Protein AF-F1LDK5-F1 (afdb_monomer)

pLDDT: mean 70.98, std 17.43, range [33.88, 92.94]

Mean predicted aligned error: 17.79 Å

Nearest PDB structures (foldseek):
  4b5p-assembly1_A  TM=6.549E-01  e=1.057E-08  Homo sapiens
  3vwe-assembly1_A  TM=6.474E-01  e=1.360E-08  Homo sapiens
  4yrh-assembly1_A  TM=6.234E-01  e=6.172E-08  Danio rerio
  4hkf-assembly1_A  TM=6.395E-01  e=1.401E-07  Danio rerio
  4yrh-assembly2_B  TM=6.078E-01  e=1.315E-07  Danio rerio

Foldseek 3Di:
DKFQADCCVLAPFQKHKDALVSLVVSPDPRVQVVQLVLQVVVCVVVVHPHGPDHSVNRNVARKIKIWGWDQDPVRNIIGTPHMDIGDWDFDWDQDPVRDTDTDGVQRVCCVPVVQPDFDQDLDPDTDGPVLVVQCPPPPNDDDPPPDGDDDDDDDDDDDDDDPPCPPPDDPPDPPPPPPPDPPVQPPDPVSVVVVSVVVSVVVVCVVVVPDPDD

Sequence (214 aa):
MEVAGDLTPLLGPSLVRLDAMAVKQLQDARLYSAIDELALLSAKAMQLRQPLTTCEKLVSADNVLYLLWEKDEQTSMSRLLGMLKVGRKQLFLYDRQMKTYEVTLLAFMAKHYGLTDAVWQNTNFVVFPQLFDTITTDDGSAPEGWRRSSTPRHIGRGATDTRWLEHAITGHAAKGNSTGSPVECDSSAEGTLANRANQARLRKAHILSSKPLW

Organism: Ascaris suum (NCBI:txid6253)

Structure (mmCIF, N/CA/C/O backbone):
data_AF-F1LDK5-F1
#
_entry.id   AF-F1LDK5-F1
#
loop_
_atom_site.group_PDB
_atom_site.id
_atom_site.type_symbol
_atom_site.label_atom_id
_atom_site.label_alt_id
_atom_site.label_comp_id
_atom_site.label_asym_id
_atom_site.label_entity_id
_atom_site.label_seq_id
_atom_site.pdbx_PDB_ins_code
_atom_site.Cartn_x
_atom_site.Cartn_y
_atom_site.Cartn_z
_atom_site.occupancy
_atom_site.B_iso_or_equiv
_atom_site.auth_seq_id
_atom_site.auth_comp_id
_atom_site.auth_asym_id
_atom_site.auth_atom_id
_atom_site.pdbx_PDB_model_num
ATOM 1 N N . MET A 1 1 ? -0.825 -5.438 16.140 1.00 78.69 1 MET A N 1
ATOM 2 C CA . MET A 1 1 ? -0.813 -4.198 16.944 1.00 78.69 1 MET A CA 1
ATOM 3 C C . MET A 1 1 ? -2.243 -3.839 17.279 1.00 78.69 1 MET A C 1
ATOM 5 O O . MET A 1 1 ? -3.083 -3.969 16.403 1.00 78.69 1 MET A O 1
ATOM 9 N N . GLU A 1 2 ? -2.531 -3.451 18.513 1.00 82.62 2 GLU A N 1
ATOM 10 C CA . GLU A 1 2 ? -3.898 -3.177 18.964 1.00 82.62 2 GLU A CA 1
ATOM 11 C C . GLU A 1 2 ? -4.121 -1.673 19.076 1.00 82.62 2 GLU A C 1
ATOM 13 O O . GLU A 1 2 ? -3.261 -0.938 19.557 1.00 82.62 2 GLU A O 1
ATOM 18 N N . VAL A 1 3 ? -5.266 -1.218 18.584 1.00 81.19 3 VAL A N 1
ATOM 19 C CA . VAL A 1 3 ? -5.683 0.179 18.582 1.00 81.19 3 VAL A CA 1
ATOM 20 C C . VAL A 1 3 ? -6.965 0.265 19.391 1.00 81.19 3 VAL A C 1
ATOM 22 O O . VAL A 1 3 ? -7.939 -0.441 19.120 1.00 81.19 3 VAL A O 1
ATOM 25 N N . ALA A 1 4 ? -6.954 1.126 20.406 1.00 74.25 4 ALA A N 1
ATOM 26 C CA . ALA A 1 4 ? -8.115 1.351 21.249 1.00 74.25 4 ALA A CA 1
ATOM 27 C C . ALA A 1 4 ? -9.221 2.064 20.454 1.00 74.25 4 ALA A C 1
ATOM 29 O O . ALA A 1 4 ? -9.048 3.212 20.026 1.00 74.25 4 ALA A O 1
ATOM 30 N N . GLY A 1 5 ? -10.363 1.392 20.303 1.00 73.50 5 GLY A N 1
ATOM 31 C CA . GLY A 1 5 ? -11.547 1.900 19.619 1.00 73.50 5 GLY A CA 1
ATOM 32 C C . GLY A 1 5 ? -11.925 1.104 18.372 1.00 73.50 5 GLY A C 1
ATOM 33 O O . GLY A 1 5 ? -11.154 0.300 17.845 1.00 73.50 5 GLY A O 1
ATOM 34 N N . ASP A 1 6 ? -13.143 1.355 17.901 1.00 76.19 6 ASP A N 1
ATOM 35 C CA . ASP A 1 6 ? -13.679 0.730 16.701 1.00 76.19 6 ASP A CA 1
ATOM 36 C C . ASP A 1 6 ? -13.191 1.470 15.447 1.00 76.19 6 ASP A C 1
ATOM 38 O O . ASP A 1 6 ? -13.532 2.635 15.232 1.00 76.19 6 ASP A O 1
ATOM 42 N N . LEU A 1 7 ? -12.386 0.797 14.621 1.00 78.25 7 LEU A N 1
ATOM 43 C CA . LEU A 1 7 ? -11.908 1.326 13.343 1.00 78.25 7 LEU A CA 1
ATOM 44 C C . LEU A 1 7 ? -12.867 1.026 12.181 1.00 78.25 7 LEU A C 1
ATOM 46 O O . LEU A 1 7 ? -12.667 1.559 11.091 1.00 78.25 7 LEU A O 1
ATOM 50 N N . THR A 1 8 ? -13.938 0.253 12.400 1.00 78.81 8 THR A N 1
ATOM 51 C CA . THR A 1 8 ? -14.961 -0.062 11.384 1.00 78.81 8 THR A CA 1
ATOM 52 C C . THR A 1 8 ? -15.504 1.173 10.652 1.00 78.81 8 THR A C 1
ATOM 54 O O . THR A 1 8 ? -15.570 1.123 9.423 1.00 78.81 8 THR A O 1
ATOM 57 N N . PRO A 1 9 ? -15.847 2.300 11.316 1.00 76.88 9 PRO A N 1
ATOM 58 C CA . PRO A 1 9 ? -16.360 3.478 10.610 1.00 76.88 9 PRO A CA 1
ATOM 59 C C . PRO A 1 9 ? -15.314 4.179 9.729 1.00 76.88 9 PRO A C 1
ATOM 61 O O . PRO A 1 9 ? -15.688 4.867 8.784 1.00 76.88 9 PRO A O 1
ATOM 64 N N . LEU A 1 10 ? -14.020 4.015 10.024 1.00 75.94 10 LEU A N 1
ATOM 65 C CA . LEU A 1 10 ? -12.925 4.680 9.309 1.00 75.94 10 LEU A CA 1
ATOM 66 C C . LEU A 1 10 ? -12.344 3.810 8.191 1.00 75.94 10 LEU A C 1
ATOM 68 O O . LEU A 1 10 ? -12.026 4.298 7.110 1.00 75.94 10 LEU A O 1
ATOM 72 N N . LEU A 1 11 ? -12.177 2.520 8.471 1.00 77.50 11 LEU A N 1
ATOM 73 C CA . LEU A 1 11 ? -11.478 1.569 7.618 1.00 77.50 11 LEU A CA 1
ATOM 74 C C . LEU A 1 11 ? -12.442 0.690 6.808 1.00 77.50 11 LEU A C 1
ATOM 76 O O . LEU A 1 11 ? -12.116 0.305 5.688 1.00 77.50 11 LEU A O 1
ATOM 80 N N . GLY A 1 12 ? -13.647 0.420 7.312 1.00 80.62 12 GLY A N 1
ATOM 81 C CA . GLY A 1 12 ? -14.636 -0.419 6.637 1.00 80.62 12 GLY A CA 1
ATOM 82 C C . GLY A 1 12 ? -14.238 -1.904 6.635 1.00 80.62 12 GLY A C 1
ATOM 83 O O . GLY A 1 12 ? -14.211 -2.511 7.700 1.00 80.62 12 GLY A O 1
ATOM 84 N N . PRO A 1 13 ? -13.992 -2.540 5.472 1.00 81.69 13 PRO A N 1
ATOM 85 C CA . PRO A 1 13 ? -13.632 -3.958 5.408 1.00 81.69 13 PRO A CA 1
ATOM 86 C C . PRO A 1 13 ? -12.268 -4.257 6.054 1.00 81.69 13 PRO A C 1
ATOM 88 O O . PRO A 1 13 ? -11.401 -3.389 6.125 1.00 81.69 13 PRO A O 1
ATOM 91 N N . SER A 1 14 ? -12.042 -5.519 6.434 1.00 82.62 14 SER A N 1
ATOM 92 C CA . SER A 1 14 ? -10.789 -5.998 7.048 1.00 82.62 14 SER A CA 1
ATOM 93 C C . SER A 1 14 ? -9.537 -5.741 6.203 1.00 82.62 14 SER A C 1
ATOM 95 O O . SER A 1 14 ? -8.447 -5.574 6.740 1.00 82.62 14 SER A O 1
ATOM 97 N N . LEU A 1 15 ? -9.673 -5.685 4.873 1.00 87.31 15 LEU A N 1
ATOM 98 C CA . LEU A 1 15 ? -8.594 -5.303 3.963 1.00 87.31 15 LEU A CA 1
ATOM 99 C C . LEU A 1 15 ? -8.887 -3.936 3.347 1.00 87.31 15 LEU A C 1
ATOM 101 O O . LEU A 1 15 ? -9.817 -3.786 2.549 1.00 87.31 15 LEU A O 1
ATOM 105 N N . VAL A 1 16 ? -8.045 -2.957 3.663 1.00 87.94 16 VAL A N 1
ATOM 106 C CA . VAL A 1 16 ? -8.210 -1.57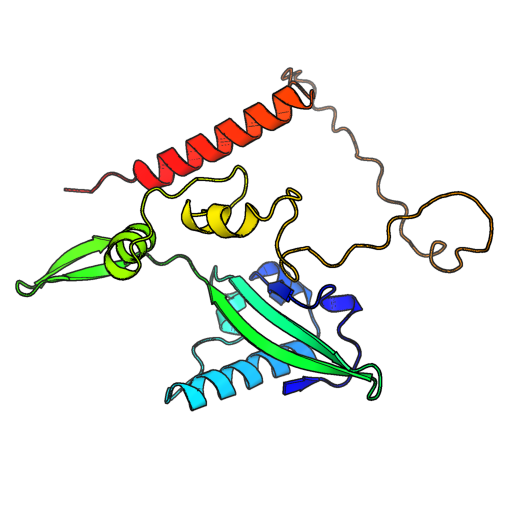0 3.220 1.00 87.94 16 VAL A CA 1
ATOM 107 C C . VAL A 1 16 ? -7.076 -1.160 2.308 1.00 87.94 16 VAL A C 1
ATOM 109 O O . VAL A 1 16 ? -5.907 -1.410 2.588 1.00 87.94 16 VAL A O 1
ATOM 112 N N . ARG A 1 17 ? -7.428 -0.477 1.219 1.00 87.31 17 ARG A N 1
ATOM 113 C CA . ARG A 1 17 ? -6.474 0.196 0.341 1.00 87.31 17 ARG A CA 1
ATOM 114 C C . ARG A 1 17 ? -6.384 1.669 0.735 1.00 87.31 17 ARG A C 1
ATOM 116 O O . ARG A 1 17 ? -7.337 2.412 0.527 1.00 87.31 17 ARG A O 1
ATOM 123 N N . LEU A 1 18 ? -5.226 2.084 1.226 1.00 87.94 18 LEU A N 1
ATOM 124 C CA . LEU A 1 18 ? -4.913 3.451 1.623 1.00 87.94 18 LEU A CA 1
ATOM 125 C C . LEU A 1 18 ? -3.909 4.052 0.632 1.00 87.94 18 LEU A C 1
ATOM 127 O O . LEU A 1 18 ? -2.757 3.630 0.565 1.00 87.94 18 LEU A O 1
ATOM 131 N N . ASP A 1 19 ? -4.346 5.022 -0.165 1.00 87.19 19 ASP A N 1
ATOM 132 C CA . ASP A 1 19 ? -3.452 5.883 -0.946 1.00 87.19 19 ASP A CA 1
ATOM 133 C C . ASP A 1 19 ? -3.163 7.194 -0.201 1.00 87.19 19 ASP A C 1
ATOM 135 O O . ASP A 1 19 ? -3.728 7.453 0.860 1.00 87.19 19 ASP A O 1
ATOM 139 N N . ALA A 1 20 ? -2.271 8.029 -0.740 1.00 83.44 20 ALA A N 1
ATOM 140 C CA . ALA A 1 20 ? -1.863 9.278 -0.096 1.00 83.44 20 ALA A CA 1
ATOM 141 C C . ALA A 1 20 ? -3.053 10.173 0.306 1.00 83.44 20 ALA A C 1
ATOM 143 O O . ALA A 1 20 ? -3.008 10.831 1.347 1.00 83.44 20 ALA A O 1
ATOM 144 N N . MET A 1 21 ? -4.131 10.188 -0.488 1.00 82.12 21 MET A N 1
ATOM 145 C CA . MET A 1 21 ? -5.323 10.978 -0.183 1.00 82.12 21 MET A CA 1
ATOM 146 C C . MET A 1 21 ? -6.168 10.325 0.912 1.00 82.12 21 MET A C 1
ATOM 148 O O . MET A 1 21 ? -6.562 11.016 1.849 1.00 82.12 21 MET A O 1
ATOM 152 N N . ALA A 1 22 ? -6.379 9.008 0.847 1.00 83.25 22 ALA A N 1
ATOM 153 C CA . ALA A 1 22 ? -7.072 8.262 1.893 1.00 83.25 22 ALA A CA 1
ATOM 154 C C . ALA A 1 22 ? -6.350 8.383 3.244 1.00 83.25 22 ALA A C 1
ATOM 156 O O . ALA A 1 22 ? -6.992 8.650 4.255 1.00 83.25 22 ALA A O 1
ATOM 157 N N . VAL A 1 23 ? -5.014 8.287 3.265 1.00 84.75 23 VAL A N 1
ATOM 158 C CA . VAL A 1 23 ? -4.222 8.477 4.490 1.00 84.75 23 VAL A CA 1
ATOM 159 C C . VAL A 1 23 ? -4.454 9.878 5.058 1.00 84.75 23 VAL A C 1
ATOM 161 O O . VAL A 1 23 ? -4.820 9.998 6.227 1.00 84.75 23 VAL A O 1
ATOM 164 N N . LYS A 1 24 ? -4.354 10.940 4.241 1.00 84.12 24 LYS A N 1
ATOM 165 C CA . LYS A 1 24 ? -4.651 12.324 4.675 1.00 84.12 24 LYS A CA 1
ATOM 166 C C . LYS A 1 24 ? -6.068 12.490 5.242 1.00 84.12 24 LYS A C 1
ATOM 168 O O . LYS A 1 24 ? -6.264 13.291 6.151 1.00 84.12 24 LYS A O 1
ATOM 173 N N . GLN A 1 25 ? -7.047 11.762 4.707 1.00 84.06 25 GLN A N 1
ATOM 174 C CA . GLN A 1 25 ? -8.450 11.852 5.119 1.00 84.06 25 GLN A CA 1
ATOM 175 C C . GLN A 1 25 ? -8.763 11.119 6.424 1.00 84.06 25 GLN A C 1
ATOM 177 O O . GLN A 1 25 ? -9.726 11.496 7.083 1.00 84.06 25 GLN A O 1
ATOM 182 N N . LEU A 1 26 ? -7.965 10.120 6.821 1.00 79.62 26 LEU A N 1
ATOM 183 C CA . LEU A 1 26 ? -8.234 9.344 8.034 1.00 79.62 26 LEU A CA 1
ATOM 184 C C . LEU A 1 26 ? -8.267 10.211 9.301 1.00 79.62 26 LEU A C 1
ATOM 186 O O . LEU A 1 26 ? -9.008 9.859 10.208 1.00 79.62 26 LEU A O 1
ATOM 190 N N . GLN A 1 27 ? -7.487 11.306 9.358 1.00 75.56 27 GLN A N 1
ATOM 191 C CA . GLN A 1 27 ? -7.404 12.322 10.435 1.00 75.56 27 GLN A CA 1
ATOM 192 C C . GLN A 1 27 ? -7.383 11.810 11.901 1.00 75.56 27 GLN A C 1
ATOM 194 O O . GLN A 1 27 ? -7.403 12.615 12.829 1.00 75.56 27 GLN A O 1
ATOM 199 N N . ASP A 1 28 ? -7.284 10.500 12.142 1.00 83.50 28 ASP A N 1
ATOM 200 C CA . ASP A 1 28 ? -7.235 9.887 13.468 1.00 83.50 28 ASP A CA 1
ATOM 201 C C . ASP A 1 28 ? -5.778 9.657 13.878 1.00 83.50 28 ASP A C 1
ATOM 203 O O . ASP A 1 28 ? -5.083 8.785 13.347 1.00 83.50 28 ASP A O 1
ATOM 207 N N . ALA A 1 29 ? -5.321 10.434 14.862 1.00 85.44 29 ALA A N 1
ATOM 208 C CA . ALA A 1 29 ? -3.965 10.359 15.394 1.00 85.44 29 ALA A CA 1
ATOM 209 C C . ALA A 1 29 ? -3.596 8.954 15.908 1.00 85.44 29 ALA A C 1
ATOM 211 O O . ALA A 1 29 ? -2.439 8.547 15.802 1.00 85.44 29 ALA A O 1
ATOM 212 N N . ARG A 1 30 ? -4.569 8.183 16.419 1.00 87.19 30 ARG A N 1
ATOM 213 C CA . ARG A 1 30 ? -4.326 6.826 16.932 1.00 87.19 30 ARG A CA 1
ATOM 214 C C . ARG A 1 30 ? -3.976 5.868 15.805 1.00 87.19 30 ARG A C 1
ATOM 216 O O . ARG A 1 30 ? -3.042 5.083 15.935 1.00 87.19 30 ARG A O 1
ATOM 223 N N . LEU A 1 31 ? -4.701 5.952 14.691 1.00 86.19 31 LEU A N 1
ATOM 224 C CA . LEU A 1 31 ? -4.457 5.109 13.525 1.00 86.19 31 LEU A CA 1
ATOM 225 C C . LEU A 1 31 ? -3.137 5.476 12.839 1.00 86.19 31 LEU A C 1
ATOM 227 O O . LEU A 1 31 ? -2.396 4.584 12.434 1.00 86.19 31 LEU A O 1
ATOM 231 N N . TYR A 1 32 ? -2.811 6.769 12.776 1.00 89.50 32 TYR A N 1
ATOM 232 C CA . TYR A 1 32 ? -1.509 7.248 12.303 1.00 89.50 32 TYR A CA 1
ATOM 233 C C . TYR A 1 32 ? -0.353 6.668 13.130 1.00 89.50 32 TYR A C 1
ATOM 235 O O . TYR A 1 32 ? 0.542 6.034 12.568 1.00 89.50 32 TYR A O 1
ATOM 243 N N . SER A 1 33 ? -0.413 6.801 14.462 1.00 90.00 33 SER A N 1
ATOM 244 C CA . SER A 1 33 ? 0.590 6.217 15.367 1.00 90.00 33 SER A CA 1
ATOM 245 C C . SER A 1 33 ? 0.669 4.701 15.208 1.00 90.00 33 SER A C 1
ATOM 247 O O . SER A 1 33 ? 1.758 4.136 15.169 1.00 90.00 33 SER A O 1
ATOM 249 N N . ALA A 1 34 ? -0.475 4.034 15.042 1.00 90.94 34 ALA A N 1
ATOM 250 C CA . ALA A 1 34 ? -0.520 2.589 14.889 1.00 90.94 34 ALA A CA 1
ATOM 251 C C . ALA A 1 34 ? 0.108 2.084 13.587 1.00 90.94 34 ALA A C 1
ATOM 253 O O . ALA A 1 34 ? 0.807 1.071 13.591 1.00 90.94 34 ALA A O 1
ATOM 254 N N . ILE A 1 35 ? -0.096 2.787 12.473 1.00 90.56 35 ILE A N 1
ATOM 255 C CA . ILE A 1 35 ? 0.567 2.464 11.205 1.00 90.56 35 ILE A CA 1
ATOM 256 C C . ILE A 1 35 ? 2.080 2.700 11.323 1.00 90.56 35 ILE A C 1
ATOM 258 O O . ILE A 1 35 ? 2.862 1.867 10.859 1.00 90.56 35 ILE A O 1
ATOM 262 N N . ASP A 1 36 ? 2.505 3.787 11.970 1.00 92.12 36 ASP A N 1
ATOM 263 C CA . ASP A 1 36 ? 3.925 4.109 12.148 1.00 92.12 36 ASP A CA 1
ATOM 264 C C . ASP A 1 36 ? 4.639 3.121 13.080 1.00 92.12 36 ASP A C 1
ATOM 266 O O . ASP A 1 36 ? 5.752 2.678 12.785 1.00 92.12 36 ASP A O 1
ATOM 270 N N . GLU A 1 37 ? 3.991 2.696 14.161 1.00 91.88 37 GLU A N 1
ATOM 271 C CA . GLU A 1 37 ? 4.498 1.654 15.054 1.00 91.88 37 GLU A CA 1
ATOM 272 C C . GLU A 1 37 ? 4.534 0.285 14.373 1.00 91.88 37 GLU A C 1
ATOM 274 O O . GLU A 1 37 ? 5.553 -0.408 14.445 1.00 91.88 37 GLU A O 1
ATOM 279 N N . LEU A 1 38 ? 3.481 -0.093 13.637 1.00 91.56 38 LEU A N 1
ATOM 280 C CA . LEU A 1 38 ? 3.496 -1.295 12.801 1.00 91.56 38 LEU A CA 1
ATOM 281 C C . LEU A 1 38 ? 4.676 -1.243 11.821 1.00 91.56 38 LEU A C 1
ATOM 283 O O . LEU A 1 38 ? 5.327 -2.257 11.556 1.00 91.56 38 LEU A O 1
ATOM 287 N N . ALA A 1 39 ? 4.996 -0.057 11.299 1.00 91.88 39 ALA A N 1
ATOM 288 C CA . ALA A 1 39 ? 6.087 0.105 10.355 1.00 91.88 39 ALA A CA 1
ATOM 289 C C . ALA A 1 39 ? 7.454 0.059 11.015 1.00 91.88 39 ALA A C 1
ATOM 291 O O . ALA A 1 39 ? 8.376 -0.545 10.460 1.00 91.88 39 ALA A O 1
ATOM 292 N N . LEU A 1 40 ? 7.574 0.588 12.225 1.00 92.94 40 LEU A N 1
ATOM 293 C CA . LEU A 1 40 ? 8.751 0.409 13.056 1.00 92.94 40 LEU A CA 1
ATOM 294 C C . LEU A 1 40 ? 8.985 -1.073 13.380 1.00 92.94 40 LEU A C 1
ATOM 296 O O . LEU A 1 40 ? 10.116 -1.545 13.267 1.00 92.94 40 LEU A O 1
ATOM 300 N N . LEU A 1 41 ? 7.935 -1.824 13.723 1.00 91.75 41 LEU A N 1
ATOM 301 C CA . LEU A 1 41 ? 8.022 -3.271 13.942 1.00 91.75 41 LEU A CA 1
ATOM 302 C C . LEU A 1 41 ? 8.465 -4.003 12.671 1.00 91.75 41 LEU A C 1
ATOM 304 O O . LEU A 1 41 ? 9.373 -4.831 12.734 1.00 91.75 41 LEU A O 1
ATOM 308 N N . SER A 1 42 ? 7.907 -3.643 11.509 1.00 90.38 42 SER A N 1
ATOM 309 C CA . SER A 1 42 ? 8.333 -4.211 10.222 1.00 90.38 42 SER A CA 1
ATOM 310 C C . SER A 1 42 ? 9.814 -3.931 9.932 1.00 90.38 42 SER A C 1
ATOM 312 O O . SER A 1 42 ? 10.539 -4.811 9.474 1.00 90.38 42 SER A O 1
ATOM 314 N N . ALA A 1 43 ? 10.300 -2.732 10.268 1.00 91.50 43 ALA A N 1
ATOM 315 C CA . ALA A 1 43 ? 11.691 -2.342 10.079 1.00 91.50 43 ALA A CA 1
ATOM 316 C C . ALA A 1 43 ? 12.632 -3.144 10.981 1.00 91.50 43 ALA A C 1
ATOM 318 O O . ALA A 1 43 ? 13.641 -3.655 10.502 1.00 91.50 43 ALA A O 1
ATOM 319 N N . LYS A 1 44 ? 12.266 -3.310 12.258 1.00 91.19 44 LYS A N 1
ATOM 320 C CA . LYS A 1 44 ? 13.010 -4.138 13.216 1.00 91.19 44 LYS A CA 1
ATOM 321 C C . LYS A 1 44 ? 13.080 -5.596 12.760 1.00 91.19 44 LYS A C 1
ATOM 323 O O . LYS A 1 44 ? 14.161 -6.176 12.784 1.00 91.19 44 LYS A O 1
ATOM 328 N N . ALA A 1 45 ? 11.966 -6.159 12.290 1.00 90.00 45 ALA A N 1
ATOM 329 C CA . ALA A 1 45 ? 11.919 -7.523 11.762 1.00 90.00 45 ALA A CA 1
ATOM 330 C C . ALA A 1 45 ? 12.823 -7.707 10.527 1.00 90.00 45 ALA A C 1
ATOM 332 O O . ALA A 1 45 ? 13.482 -8.732 10.391 1.00 90.00 45 ALA A O 1
ATOM 333 N N . MET A 1 46 ? 12.910 -6.689 9.664 1.00 90.00 46 MET A N 1
ATOM 334 C CA . MET A 1 46 ? 13.801 -6.662 8.496 1.00 90.00 46 MET A CA 1
ATOM 335 C C . MET A 1 46 ? 15.240 -6.209 8.816 1.00 90.00 46 MET A C 1
ATOM 337 O O . MET A 1 46 ? 16.031 -6.025 7.893 1.00 90.00 46 MET A O 1
ATOM 341 N N . GLN A 1 47 ? 15.587 -5.994 10.092 1.00 90.62 47 GLN A N 1
ATOM 342 C CA . GLN A 1 47 ? 16.903 -5.506 10.541 1.00 90.62 47 GLN A CA 1
ATOM 343 C C . GLN A 1 47 ? 17.318 -4.155 9.928 1.00 90.62 47 GLN A C 1
ATOM 345 O O . GLN A 1 47 ? 18.498 -3.857 9.732 1.00 90.62 47 GLN A O 1
ATOM 350 N N . LEU A 1 48 ? 16.340 -3.300 9.637 1.00 83.38 48 LEU A N 1
ATOM 351 C CA . LEU A 1 48 ? 16.566 -1.958 9.118 1.00 83.38 48 LEU A CA 1
ATOM 352 C C . LEU A 1 48 ? 16.747 -0.961 10.265 1.00 83.38 48 LEU A C 1
ATOM 354 O O . LEU A 1 48 ? 16.033 -1.000 11.265 1.00 83.38 48 LEU A O 1
ATOM 358 N N . ARG A 1 49 ? 17.668 -0.004 10.091 1.00 83.50 49 ARG A N 1
ATOM 359 C CA . ARG A 1 49 ? 17.932 1.053 11.088 1.00 83.50 49 ARG A CA 1
ATOM 360 C C . ARG A 1 49 ? 16.762 2.025 11.268 1.00 83.50 49 ARG A C 1
ATOM 362 O O . ARG A 1 49 ? 16.629 2.621 12.329 1.00 83.50 49 ARG A O 1
ATOM 369 N N . GLN A 1 50 ? 15.947 2.215 10.231 1.00 84.12 50 GLN A N 1
ATOM 370 C CA . GLN A 1 50 ? 14.806 3.131 10.235 1.00 84.12 50 GLN A CA 1
ATOM 371 C C . GLN A 1 50 ? 13.629 2.559 9.437 1.00 84.12 50 GLN A C 1
ATOM 373 O O . GLN A 1 50 ? 13.847 1.833 8.460 1.00 84.12 50 GLN A O 1
ATOM 378 N N . PRO A 1 51 ? 12.382 2.918 9.793 1.00 88.06 51 PRO A N 1
ATOM 379 C CA . PRO A 1 51 ? 11.209 2.496 9.047 1.00 88.06 51 PRO A CA 1
ATOM 380 C C . PRO A 1 51 ? 11.174 3.077 7.629 1.00 88.06 51 PRO A C 1
ATOM 382 O O . PRO A 1 51 ? 11.283 4.287 7.397 1.00 88.06 51 PRO A O 1
ATOM 385 N N . LEU A 1 52 ? 10.992 2.177 6.657 1.00 84.69 52 LEU A N 1
ATOM 386 C CA . LEU A 1 52 ? 10.824 2.507 5.234 1.00 84.69 52 LEU A CA 1
ATOM 387 C C . LEU A 1 52 ? 9.422 3.020 4.899 1.00 84.69 52 LEU A C 1
ATOM 389 O O . LEU A 1 52 ? 9.195 3.526 3.798 1.00 84.69 52 LEU A O 1
ATOM 393 N N . THR A 1 53 ? 8.476 2.826 5.805 1.00 86.56 53 THR A N 1
ATOM 394 C CA . THR A 1 53 ? 7.073 3.179 5.642 1.00 86.56 53 THR A CA 1
ATOM 395 C C . THR A 1 53 ? 6.707 4.005 6.865 1.00 86.56 53 THR A C 1
ATOM 397 O O . THR A 1 53 ? 6.918 3.555 7.977 1.00 86.56 53 THR A O 1
ATOM 400 N N . THR A 1 54 ? 6.260 5.234 6.668 1.00 90.38 54 THR A N 1
ATOM 401 C CA . THR A 1 54 ? 5.630 6.057 7.709 1.00 90.38 54 THR A CA 1
ATOM 402 C C . THR A 1 54 ? 4.457 6.762 7.056 1.00 90.38 54 THR A C 1
ATOM 404 O O . THR A 1 54 ? 4.445 6.906 5.828 1.00 90.38 54 THR A O 1
ATOM 407 N N . CYS A 1 55 ? 3.481 7.209 7.833 1.00 88.00 55 CYS A N 1
ATOM 408 C CA . CYS A 1 55 ? 2.332 7.938 7.317 1.00 88.00 55 CYS A CA 1
ATOM 409 C C . CYS A 1 55 ? 2.786 9.178 6.539 1.00 88.00 55 CYS A C 1
ATOM 411 O O . CYS A 1 55 ? 2.335 9.400 5.421 1.00 88.00 55 CYS A O 1
ATOM 413 N N . GLU A 1 56 ? 3.780 9.910 7.043 1.00 88.75 56 GLU A N 1
ATOM 414 C CA . GLU A 1 56 ? 4.379 11.047 6.335 1.00 88.75 56 GLU A CA 1
ATOM 415 C C . GLU A 1 56 ? 5.010 10.646 4.984 1.00 88.75 56 GLU A C 1
ATOM 417 O O . GLU A 1 56 ? 4.763 11.279 3.953 1.00 88.75 56 GLU A O 1
ATOM 422 N N . LYS A 1 57 ? 5.777 9.545 4.946 1.00 87.50 57 LYS A N 1
ATOM 423 C CA . LYS A 1 57 ? 6.373 9.009 3.705 1.00 87.50 57 LYS A CA 1
ATOM 424 C C . LYS A 1 57 ? 5.323 8.465 2.732 1.00 87.50 57 LYS A C 1
ATOM 426 O O . LYS A 1 57 ? 5.541 8.495 1.526 1.00 87.50 57 LYS A O 1
ATOM 431 N N . LEU A 1 58 ? 4.207 7.940 3.232 1.00 86.12 58 LEU A N 1
ATOM 432 C CA . LEU A 1 58 ? 3.079 7.461 2.425 1.00 86.12 58 LEU A CA 1
ATOM 433 C C . LEU A 1 58 ? 2.271 8.613 1.835 1.00 86.12 58 LEU A C 1
ATOM 435 O O . LEU A 1 58 ? 1.768 8.499 0.729 1.00 86.12 58 LEU A O 1
ATOM 439 N N . VAL A 1 59 ? 2.160 9.718 2.564 1.00 86.75 59 VAL A N 1
ATOM 440 C CA . VAL A 1 59 ? 1.454 10.919 2.121 1.00 86.75 59 VAL A CA 1
ATOM 441 C C . VAL A 1 59 ? 2.262 11.697 1.076 1.00 86.75 59 VAL A C 1
ATOM 443 O O . VAL A 1 59 ? 1.685 12.302 0.172 1.00 86.75 59 VAL A O 1
ATOM 446 N N . SER A 1 60 ? 3.590 11.695 1.207 1.00 82.88 60 SER A N 1
ATOM 447 C CA . SER A 1 60 ? 4.513 12.379 0.289 1.00 82.88 60 SER A CA 1
ATOM 448 C C . SER A 1 60 ? 4.857 11.568 -0.962 1.00 82.88 60 SER A C 1
ATOM 450 O O . SER A 1 60 ? 5.183 12.154 -1.992 1.00 82.88 60 SER A O 1
ATOM 452 N N . ALA A 1 61 ? 4.784 10.237 -0.902 1.00 80.06 61 ALA A N 1
ATOM 453 C CA . ALA A 1 61 ? 5.052 9.366 -2.040 1.00 80.06 61 ALA A CA 1
ATOM 454 C C . ALA A 1 61 ? 3.755 8.834 -2.665 1.00 80.06 61 ALA A C 1
ATOM 456 O O . ALA A 1 61 ? 2.805 8.524 -1.958 1.00 80.06 61 ALA A O 1
ATOM 457 N N . ASP A 1 62 ? 3.743 8.617 -3.983 1.00 79.25 62 ASP A N 1
ATOM 458 C CA . ASP A 1 62 ? 2.626 7.966 -4.693 1.00 79.25 62 ASP A CA 1
ATOM 459 C C . ASP A 1 62 ? 2.655 6.433 -4.505 1.00 79.25 62 ASP A C 1
ATOM 461 O O . ASP A 1 62 ? 2.794 5.641 -5.442 1.00 79.25 62 ASP A O 1
ATOM 465 N N . ASN A 1 63 ? 2.633 6.012 -3.239 1.00 84.69 63 ASN A N 1
ATOM 466 C CA . ASN A 1 63 ? 2.571 4.618 -2.827 1.00 84.69 63 ASN A CA 1
ATOM 467 C C . ASN A 1 63 ? 1.173 4.305 -2.286 1.00 84.69 63 ASN A C 1
ATOM 469 O O . ASN A 1 63 ? 0.498 5.143 -1.695 1.00 84.69 63 ASN A O 1
ATOM 473 N N . VAL A 1 64 ? 0.770 3.052 -2.440 1.00 87.12 64 VAL A N 1
ATOM 474 C CA . VAL A 1 64 ? -0.471 2.504 -1.905 1.00 87.12 64 VAL A CA 1
ATOM 475 C C . VAL A 1 64 ? -0.124 1.537 -0.782 1.00 87.12 64 VAL A C 1
ATOM 477 O O . VAL A 1 64 ? 0.667 0.614 -0.973 1.00 87.12 64 VAL A O 1
ATOM 480 N N . LEU A 1 65 ? -0.725 1.734 0.384 1.00 90.44 65 LEU A N 1
ATOM 481 C CA . LEU A 1 65 ? -0.654 0.818 1.511 1.00 90.44 65 LEU A CA 1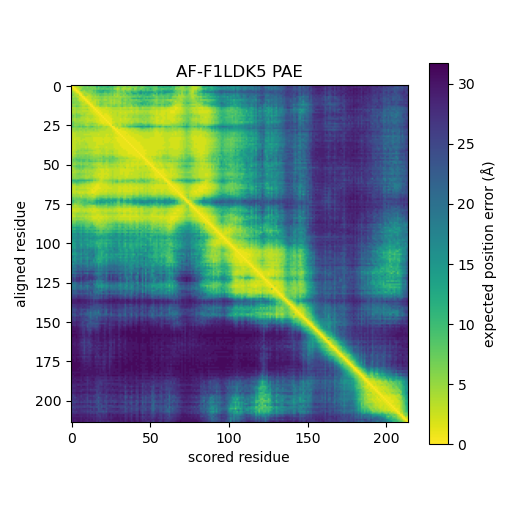
ATOM 482 C C . LEU A 1 65 ? -1.913 -0.050 1.537 1.00 90.44 65 LEU A C 1
ATOM 484 O O . LEU A 1 65 ? -3.027 0.459 1.567 1.00 90.44 65 LEU A O 1
ATOM 488 N N . TYR A 1 66 ? -1.742 -1.362 1.556 1.00 91.81 66 TYR A N 1
ATOM 489 C CA . TYR A 1 66 ? -2.799 -2.299 1.901 1.00 91.81 66 TYR A CA 1
ATOM 490 C C . TYR A 1 66 ? -2.670 -2.627 3.380 1.00 91.81 66 TYR A C 1
ATOM 492 O O . TYR A 1 66 ? -1.616 -3.092 3.811 1.00 91.81 66 TYR A O 1
ATOM 500 N N . LEU A 1 67 ? -3.714 -2.354 4.149 1.00 90.31 67 LEU A N 1
ATOM 501 C CA . LEU A 1 67 ? -3.764 -2.597 5.583 1.00 90.31 67 LEU A CA 1
ATOM 502 C C . LEU A 1 67 ? -4.730 -3.745 5.849 1.00 90.31 67 LEU A C 1
ATOM 504 O O . LEU A 1 67 ? -5.890 -3.678 5.442 1.00 90.31 67 LEU A O 1
ATOM 508 N N . LEU A 1 68 ? -4.240 -4.783 6.520 1.00 90.50 68 LEU A N 1
ATOM 509 C CA . LEU A 1 68 ? -5.055 -5.882 7.012 1.00 90.50 68 LEU A CA 1
ATOM 510 C C . LEU A 1 68 ? -5.307 -5.669 8.504 1.00 90.50 68 LEU A C 1
ATOM 512 O O . LEU A 1 68 ? -4.363 -5.562 9.294 1.00 90.50 68 LEU A O 1
ATOM 516 N N . TRP A 1 69 ? -6.575 -5.620 8.881 1.00 89.75 69 TRP A N 1
ATOM 517 C CA . TRP A 1 69 ? -7.006 -5.409 10.251 1.00 89.75 69 TRP A CA 1
ATOM 518 C C . TRP A 1 69 ? -8.262 -6.222 10.566 1.00 89.75 69 TRP A C 1
ATOM 520 O O . TRP A 1 69 ? -9.009 -6.623 9.676 1.00 89.75 69 TRP A O 1
ATOM 530 N N . GLU A 1 70 ? -8.476 -6.473 11.846 1.00 87.75 70 GLU A N 1
ATOM 531 C CA . GLU A 1 70 ? -9.590 -7.248 12.368 1.00 87.75 70 GLU A CA 1
ATOM 532 C C . GLU A 1 70 ? -10.161 -6.541 13.595 1.00 87.75 70 GLU A C 1
ATOM 534 O O . GLU A 1 70 ? -9.424 -5.911 14.358 1.00 87.75 70 GLU A O 1
ATOM 539 N N . LYS A 1 71 ? -11.478 -6.617 13.775 1.00 83.44 71 LYS A N 1
ATOM 540 C CA . LYS A 1 71 ? -12.148 -6.135 14.979 1.00 83.44 71 LYS A CA 1
ATOM 541 C C . LYS A 1 71 ? -12.345 -7.312 15.919 1.00 83.44 71 LYS A C 1
ATOM 543 O O . LYS A 1 71 ? -12.951 -8.303 15.527 1.00 83.44 71 LYS A O 1
ATOM 548 N N . ASP A 1 72 ? -11.888 -7.169 17.153 1.00 83.38 72 ASP A N 1
ATOM 549 C CA . ASP A 1 72 ? -12.217 -8.115 18.207 1.00 83.38 72 ASP A CA 1
ATOM 550 C C . ASP A 1 72 ? -13.510 -7.663 18.904 1.00 83.38 72 ASP A C 1
ATOM 552 O O . ASP A 1 72 ? -13.573 -6.605 19.542 1.00 83.38 72 ASP A O 1
ATOM 556 N N . GLU A 1 73 ? -14.574 -8.452 18.735 1.00 72.56 73 GLU A N 1
ATOM 557 C CA . GLU A 1 73 ? -15.891 -8.176 19.317 1.00 72.56 73 GLU A CA 1
ATOM 558 C C . GLU A 1 73 ? -15.893 -8.285 20.846 1.00 72.56 73 GLU A C 1
ATOM 560 O O . GLU A 1 73 ? -16.701 -7.625 21.498 1.00 72.56 73 GLU A O 1
ATOM 565 N N . GLN A 1 74 ? -14.977 -9.060 21.436 1.00 72.88 74 GLN A N 1
ATOM 566 C CA . GLN A 1 74 ? -14.954 -9.290 22.883 1.00 72.88 74 GLN A CA 1
ATOM 567 C C . GLN A 1 74 ? -14.294 -8.138 23.644 1.00 72.88 74 GLN A C 1
ATOM 569 O O . GLN A 1 74 ? -14.704 -7.805 24.754 1.00 72.88 74 GLN A O 1
ATOM 574 N N . THR A 1 75 ? -13.287 -7.506 23.044 1.00 68.38 75 THR A N 1
ATOM 575 C CA . THR A 1 75 ? -12.487 -6.455 23.688 1.00 68.38 75 THR A CA 1
ATOM 576 C C . THR A 1 75 ? -12.829 -5.046 23.197 1.00 68.38 75 THR A C 1
ATOM 578 O O . THR A 1 75 ? -12.352 -4.068 23.769 1.00 68.38 75 THR A O 1
ATOM 581 N N . SER A 1 76 ? -13.679 -4.908 22.165 1.00 72.06 76 SER A N 1
ATOM 582 C CA . SER A 1 76 ? -13.946 -3.630 21.471 1.00 72.06 76 SER A CA 1
ATOM 583 C C . SER A 1 76 ? -12.673 -2.941 20.956 1.00 72.06 76 SER A C 1
ATOM 585 O O . SER A 1 76 ? -12.633 -1.719 20.776 1.00 72.06 76 SER A O 1
ATOM 587 N N . MET A 1 77 ? -11.620 -3.724 20.718 1.00 80.75 77 MET A N 1
ATOM 588 C CA . MET A 1 77 ? -10.345 -3.253 20.199 1.00 80.75 77 MET A CA 1
ATOM 589 C C . MET A 1 77 ? -10.183 -3.665 18.742 1.00 80.75 77 MET A C 1
ATOM 591 O O . MET A 1 77 ? -10.620 -4.732 18.309 1.00 80.75 77 MET A O 1
ATOM 595 N N . SER A 1 78 ? -9.522 -2.804 17.976 1.00 84.50 78 SER A N 1
ATOM 596 C CA . SER A 1 78 ? -9.179 -3.101 16.590 1.00 84.50 78 SER A CA 1
ATOM 597 C C . SER A 1 78 ? -7.730 -3.561 16.515 1.00 84.50 78 SER A C 1
ATOM 599 O O . SER A 1 78 ? -6.825 -2.885 17.005 1.00 84.50 78 SER A O 1
ATOM 601 N N . ARG A 1 79 ? -7.480 -4.703 15.882 1.00 87.31 79 ARG A N 1
ATOM 602 C CA . ARG A 1 79 ? -6.151 -5.291 15.735 1.00 87.31 79 ARG A CA 1
ATOM 603 C C . ARG A 1 79 ? -5.656 -5.139 14.302 1.00 87.31 79 ARG A C 1
ATOM 605 O O . ARG A 1 79 ? -6.205 -5.708 13.368 1.00 87.31 79 ARG A O 1
ATOM 612 N N . LEU A 1 80 ? -4.559 -4.412 14.125 1.00 89.12 80 LEU A N 1
ATOM 613 C CA . LEU A 1 80 ? -3.796 -4.392 12.881 1.00 89.12 80 LEU A CA 1
ATOM 614 C C . LEU A 1 80 ? -2.962 -5.674 12.791 1.00 89.12 80 LEU A C 1
ATOM 616 O O . LEU A 1 80 ? -2.083 -5.910 13.633 1.00 89.12 80 LEU A O 1
ATOM 620 N N . LEU A 1 81 ? -3.249 -6.491 11.779 1.00 89.19 81 LEU A N 1
ATOM 621 C CA . LEU A 1 81 ? -2.598 -7.779 11.535 1.00 89.19 81 LEU A CA 1
ATOM 622 C C . LEU A 1 81 ? -1.324 -7.607 10.712 1.00 89.19 81 LEU A C 1
ATOM 624 O O . LEU A 1 81 ? -0.290 -8.190 11.028 1.00 89.19 81 LEU A O 1
ATOM 628 N N . GLY A 1 82 ? -1.381 -6.778 9.673 1.00 87.75 82 GLY A N 1
ATOM 629 C CA . GLY A 1 82 ? -0.251 -6.586 8.781 1.00 87.75 82 GLY A CA 1
ATOM 630 C C . GLY A 1 82 ? -0.490 -5.495 7.756 1.00 87.75 82 GLY A C 1
ATOM 631 O O . GLY A 1 82 ? -1.586 -4.951 7.626 1.00 87.75 82 GLY A O 1
ATOM 632 N N . MET A 1 83 ? 0.562 -5.173 7.015 1.00 91.38 83 MET A N 1
ATOM 633 C CA . MET A 1 83 ? 0.483 -4.194 5.944 1.00 91.38 83 MET A CA 1
ATOM 634 C C . MET A 1 83 ? 1.381 -4.568 4.772 1.00 91.38 83 MET A C 1
ATOM 636 O O . MET A 1 83 ? 2.424 -5.200 4.939 1.00 91.38 83 MET A O 1
ATOM 640 N N . LEU A 1 84 ? 0.998 -4.102 3.590 1.00 91.56 84 LEU A N 1
ATOM 641 C CA . LEU A 1 84 ? 1.740 -4.265 2.351 1.00 91.56 84 LEU A CA 1
ATOM 642 C C . LEU A 1 84 ? 1.814 -2.921 1.630 1.00 91.56 84 LEU A C 1
ATOM 644 O O . LEU A 1 84 ? 0.806 -2.384 1.180 1.00 91.56 84 LEU A O 1
ATOM 648 N N . LYS A 1 85 ? 3.023 -2.381 1.484 1.00 90.06 85 LYS A N 1
ATOM 649 C CA . LYS A 1 85 ? 3.264 -1.169 0.696 1.00 90.06 85 LYS A CA 1
ATOM 650 C C . LYS A 1 85 ? 3.590 -1.543 -0.746 1.00 90.06 85 LYS A C 1
ATOM 652 O O . LYS A 1 85 ? 4.538 -2.283 -0.991 1.00 90.06 85 LYS A O 1
ATOM 657 N N . VAL A 1 86 ? 2.873 -0.951 -1.691 1.00 86.94 86 VAL A N 1
ATOM 658 C CA . VAL A 1 86 ? 3.085 -1.104 -3.133 1.00 86.94 86 VAL A CA 1
ATOM 659 C C . VAL A 1 86 ? 3.306 0.272 -3.750 1.00 86.94 86 VAL A C 1
ATOM 661 O O . VAL A 1 86 ? 2.635 1.234 -3.395 1.00 86.94 86 VAL A O 1
ATOM 664 N N . GLY A 1 87 ? 4.241 0.387 -4.687 1.00 81.75 87 GLY A N 1
ATOM 665 C CA . GLY A 1 87 ? 4.526 1.643 -5.376 1.00 81.75 87 GLY A CA 1
ATOM 666 C C . GLY A 1 87 ? 5.080 1.391 -6.767 1.00 81.75 87 GLY A C 1
ATOM 667 O O . GLY A 1 87 ? 5.699 0.355 -7.019 1.00 81.75 87 GLY A O 1
ATOM 668 N N . ARG A 1 88 ? 4.867 2.339 -7.680 1.00 74.31 88 ARG A N 1
ATOM 669 C CA . ARG A 1 88 ? 5.499 2.286 -9.000 1.00 74.31 88 ARG A CA 1
ATOM 670 C C . ARG A 1 88 ? 6.963 2.687 -8.857 1.00 74.31 88 ARG A C 1
ATOM 672 O O . ARG A 1 88 ? 7.276 3.726 -8.280 1.00 74.31 88 ARG A O 1
ATOM 679 N N . LYS A 1 89 ? 7.862 1.857 -9.378 1.00 71.88 89 LYS A N 1
ATOM 680 C CA . LYS A 1 89 ? 9.298 2.135 -9.427 1.00 71.88 89 LYS A CA 1
ATOM 681 C C . LYS A 1 89 ? 9.807 1.875 -10.837 1.00 71.88 89 LYS A C 1
ATOM 683 O O . LYS A 1 89 ? 9.539 0.814 -11.396 1.00 71.88 89 LYS A O 1
ATOM 688 N N . GLN A 1 90 ? 10.526 2.850 -11.382 1.00 68.25 90 GLN A N 1
ATOM 689 C CA . GLN A 1 90 ? 11.432 2.624 -12.501 1.00 68.25 90 GLN A CA 1
ATOM 690 C C . GLN A 1 90 ? 12.718 2.051 -11.911 1.00 68.25 90 GLN A C 1
ATOM 692 O O . GLN A 1 90 ? 13.283 2.630 -10.979 1.00 68.25 90 GLN A O 1
ATOM 697 N N . LEU A 1 91 ? 13.109 0.864 -12.368 1.00 73.81 91 LEU A N 1
ATOM 698 C CA . LEU A 1 91 ? 14.291 0.177 -11.867 1.00 73.81 91 LEU A CA 1
ATOM 699 C C . LEU A 1 91 ? 15.433 0.403 -12.851 1.00 73.81 91 LEU A C 1
ATOM 701 O O . LEU A 1 91 ? 15.288 0.117 -14.037 1.00 73.81 91 LEU A O 1
ATOM 705 N N . PHE A 1 92 ? 16.569 0.871 -12.342 1.00 78.19 92 PHE A N 1
ATOM 706 C CA . PHE A 1 92 ? 17.822 0.918 -13.086 1.00 78.19 92 PHE A CA 1
ATOM 707 C C . PHE A 1 92 ? 18.677 -0.264 -12.639 1.00 78.19 92 PHE A C 1
ATOM 709 O O . PHE A 1 92 ? 19.083 -0.345 -11.479 1.00 78.19 92 PHE A O 1
ATOM 716 N N . LEU A 1 93 ? 18.889 -1.217 -13.542 1.00 77.38 93 LEU A N 1
ATOM 717 C CA . LEU A 1 93 ? 19.727 -2.387 -13.305 1.00 77.38 93 LEU A CA 1
ATOM 718 C C . LEU A 1 93 ? 21.096 -2.171 -13.940 1.00 77.38 93 LEU A C 1
ATOM 720 O O . LEU A 1 93 ? 21.185 -1.631 -15.039 1.00 77.38 93 LEU A O 1
ATOM 724 N N . TYR A 1 94 ? 22.145 -2.635 -13.269 1.00 81.88 94 TYR A N 1
ATOM 725 C CA . TYR A 1 94 ? 23.509 -2.607 -13.788 1.00 81.88 94 TYR A CA 1
ATOM 726 C C . TYR A 1 94 ? 23.974 -4.028 -14.086 1.00 81.88 94 TYR A C 1
ATOM 728 O O . TYR A 1 94 ? 23.720 -4.946 -13.301 1.00 81.88 94 TYR A O 1
ATOM 736 N N . ASP A 1 95 ? 24.650 -4.218 -15.215 1.00 84.56 95 ASP A N 1
ATOM 737 C CA . ASP A 1 95 ? 25.346 -5.470 -15.504 1.00 84.56 95 ASP A CA 1
ATOM 738 C C . ASP A 1 95 ? 26.800 -5.463 -14.996 1.00 84.56 95 ASP A C 1
ATOM 740 O O . ASP A 1 95 ? 27.291 -4.493 -14.418 1.00 84.56 95 ASP A O 1
ATOM 744 N N . ARG A 1 96 ? 27.512 -6.576 -15.218 1.00 87.25 96 ARG A N 1
ATOM 745 C CA . ARG A 1 96 ? 28.929 -6.737 -14.840 1.00 87.25 96 ARG A CA 1
ATOM 746 C C . ARG A 1 96 ? 29.871 -5.759 -15.554 1.00 87.25 96 ARG A C 1
ATOM 748 O O . ARG A 1 96 ? 31.016 -5.630 -15.142 1.00 87.25 96 ARG A O 1
ATOM 755 N N . GLN A 1 97 ? 29.410 -5.106 -16.617 1.00 90.56 97 GLN A N 1
ATOM 756 C CA . GLN A 1 97 ? 30.148 -4.112 -17.395 1.00 90.56 97 GLN A CA 1
ATOM 757 C C . GLN A 1 97 ? 29.717 -2.683 -17.021 1.00 90.56 97 GLN A C 1
ATOM 759 O O . GLN A 1 97 ? 30.077 -1.737 -17.715 1.00 90.56 97 GLN A O 1
ATOM 764 N N . MET A 1 98 ? 28.959 -2.521 -15.924 1.00 81.75 98 MET A N 1
ATOM 765 C CA . MET A 1 98 ? 28.384 -1.255 -15.454 1.00 81.75 98 MET A CA 1
ATOM 766 C C . MET A 1 98 ? 27.424 -0.593 -16.453 1.00 81.75 98 MET A C 1
ATOM 768 O O . MET A 1 98 ? 27.088 0.585 -16.310 1.00 81.75 98 MET A O 1
ATOM 772 N N . LYS A 1 99 ? 26.916 -1.335 -17.442 1.00 83.12 99 LYS A N 1
ATOM 773 C CA . LYS A 1 99 ? 25.901 -0.819 -18.355 1.00 83.12 99 LYS A CA 1
ATOM 774 C C . LYS A 1 99 ? 24.549 -0.798 -17.654 1.00 83.12 99 LYS A C 1
ATOM 776 O O . LYS A 1 99 ? 24.163 -1.755 -16.983 1.00 83.12 99 LYS A O 1
ATOM 781 N N . THR A 1 100 ? 23.848 0.323 -17.803 1.00 79.62 100 THR A N 1
ATOM 782 C CA . THR A 1 100 ? 22.557 0.569 -17.155 1.00 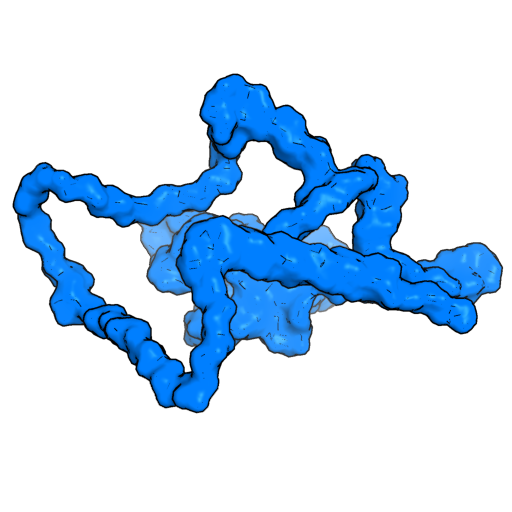79.62 100 THR A CA 1
ATOM 783 C C . THR A 1 100 ? 21.408 0.131 -18.060 1.00 79.62 100 THR A C 1
ATOM 785 O O . THR A 1 100 ? 21.417 0.417 -19.256 1.00 79.62 100 THR A O 1
ATOM 788 N N . TYR A 1 101 ? 20.407 -0.526 -17.482 1.00 79.62 101 TYR A N 1
ATOM 789 C CA . TYR A 1 101 ? 19.170 -0.927 -18.145 1.00 79.62 101 TYR A CA 1
ATOM 790 C C . TYR A 1 101 ? 17.982 -0.397 -17.350 1.00 79.62 101 TYR A C 1
ATOM 792 O O . TYR A 1 101 ? 17.880 -0.646 -16.148 1.00 79.62 101 TYR A O 1
ATOM 800 N N . GLU A 1 102 ? 17.072 0.302 -18.019 1.00 78.06 102 GLU A N 1
ATOM 801 C CA . GLU A 1 102 ? 15.788 0.681 -17.438 1.00 78.06 102 GLU A CA 1
ATOM 802 C C . GLU A 1 102 ? 14.803 -0.481 -17.606 1.00 78.06 102 GLU A C 1
ATOM 804 O O . GLU A 1 102 ? 14.545 -0.946 -18.717 1.00 78.06 102 GLU A O 1
ATOM 809 N N . VAL A 1 103 ? 14.283 -0.993 -16.491 1.00 75.19 103 VAL A N 1
ATOM 810 C CA . VAL A 1 103 ? 13.420 -2.178 -16.475 1.00 75.19 103 VAL A CA 1
ATOM 811 C C . VAL A 1 103 ? 12.160 -1.898 -15.661 1.00 75.19 103 VAL A C 1
ATOM 813 O O . VAL A 1 103 ? 12.196 -1.306 -14.580 1.00 75.19 103 VAL A O 1
ATOM 816 N N . THR A 1 104 ? 11.014 -2.342 -16.178 1.00 75.94 104 THR A N 1
ATOM 817 C CA . THR A 1 104 ? 9.736 -2.263 -15.461 1.00 75.94 104 THR A CA 1
ATOM 818 C C . THR A 1 104 ? 9.592 -3.420 -14.472 1.00 75.94 104 THR A C 1
ATOM 820 O O . THR A 1 104 ? 10.123 -4.513 -14.677 1.00 75.94 104 THR A O 1
ATOM 823 N N . LEU A 1 105 ? 8.799 -3.223 -13.414 1.00 76.88 105 LEU A N 1
ATOM 824 C CA . LEU A 1 105 ? 8.486 -4.295 -12.461 1.00 76.88 105 LEU A CA 1
ATOM 825 C C . LEU A 1 105 ? 7.869 -5.531 -13.147 1.00 76.88 105 LEU A C 1
ATOM 827 O O . LEU A 1 105 ? 8.118 -6.650 -12.715 1.00 76.88 105 LEU A O 1
ATOM 831 N N . LEU A 1 106 ? 7.121 -5.343 -14.241 1.00 76.44 106 LEU A N 1
ATOM 832 C CA . LEU A 1 106 ? 6.544 -6.443 -15.022 1.00 76.44 106 LEU A CA 1
ATOM 833 C C . LEU A 1 106 ? 7.623 -7.333 -15.649 1.00 76.44 106 LEU A C 1
ATOM 835 O O . LEU A 1 106 ? 7.514 -8.553 -15.590 1.00 76.44 106 LEU A O 1
ATOM 839 N N . ALA A 1 107 ? 8.690 -6.743 -16.190 1.00 78.00 107 ALA A N 1
ATOM 840 C CA . ALA A 1 107 ? 9.805 -7.508 -16.744 1.00 78.00 107 ALA A CA 1
ATOM 841 C C . ALA A 1 107 ? 10.579 -8.269 -15.651 1.00 78.00 107 ALA A C 1
ATOM 843 O O . ALA A 1 107 ? 11.002 -9.406 -15.865 1.00 78.00 107 ALA A O 1
ATOM 844 N N . PHE A 1 108 ? 10.708 -7.685 -14.455 1.00 80.44 108 PHE A N 1
ATOM 845 C CA . PHE A 1 108 ? 11.253 -8.393 -13.294 1.00 80.44 108 PHE A CA 1
ATOM 846 C C . PHE A 1 108 ? 10.364 -9.575 -12.878 1.00 80.44 108 PHE A C 1
ATOM 848 O O . PHE A 1 108 ? 10.870 -10.678 -12.664 1.00 80.44 108 PHE A O 1
ATOM 855 N N . MET A 1 109 ? 9.044 -9.364 -12.811 1.00 83.81 109 MET A N 1
ATOM 856 C CA . MET A 1 109 ? 8.073 -10.399 -12.450 1.00 83.81 109 MET A CA 1
ATOM 857 C C . MET A 1 109 ? 8.067 -11.568 -13.436 1.00 83.81 109 MET A C 1
ATOM 859 O O . MET A 1 109 ? 8.103 -12.722 -13.011 1.00 83.81 109 MET A O 1
ATOM 863 N N . ALA A 1 110 ? 8.109 -11.274 -14.735 1.00 84.44 110 ALA A N 1
ATOM 864 C CA . ALA A 1 110 ? 8.207 -12.286 -15.778 1.00 84.44 110 ALA A CA 1
ATOM 865 C C . ALA A 1 110 ? 9.477 -13.138 -15.631 1.00 84.44 110 ALA A C 1
ATOM 867 O O . ALA A 1 110 ? 9.414 -14.360 -15.715 1.00 84.44 110 ALA A O 1
ATOM 868 N N . LYS A 1 111 ? 10.625 -12.508 -15.349 1.00 82.75 111 LYS A N 1
ATOM 869 C CA . LYS A 1 111 ? 11.909 -13.212 -15.232 1.00 82.75 111 LYS A CA 1
ATOM 870 C C . LYS A 1 111 ? 12.028 -14.066 -13.965 1.00 82.75 111 LYS A C 1
ATOM 872 O O . LYS A 1 111 ? 12.558 -15.168 -14.038 1.00 82.75 111 LYS A O 1
ATOM 877 N N . HIS A 1 112 ? 11.604 -13.550 -12.810 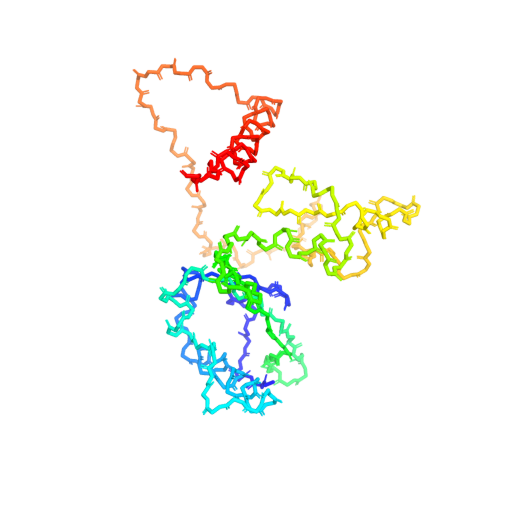1.00 81.00 112 HIS A N 1
ATOM 878 C CA . HIS A 1 112 ? 11.856 -14.197 -11.513 1.00 81.00 112 HIS A CA 1
ATOM 879 C C . HIS A 1 112 ? 10.702 -15.059 -11.000 1.00 81.00 112 HIS A C 1
ATOM 881 O O . HIS A 1 112 ? 10.957 -16.026 -10.288 1.00 81.00 112 HIS A O 1
ATOM 887 N N . TYR A 1 113 ? 9.459 -14.729 -11.351 1.00 84.50 113 TYR A N 1
ATOM 888 C CA . TYR A 1 113 ? 8.270 -15.462 -10.901 1.00 84.50 113 TYR A CA 1
ATOM 889 C C . TYR A 1 113 ? 7.572 -16.218 -12.038 1.00 84.50 113 TYR A C 1
ATOM 891 O O . TYR A 1 113 ? 6.533 -16.827 -11.806 1.00 84.50 113 TYR A O 1
ATOM 899 N N . GLY A 1 114 ? 8.104 -16.166 -13.267 1.00 85.69 114 GLY A N 1
ATOM 900 C CA . GLY A 1 114 ? 7.482 -16.801 -14.435 1.00 85.69 114 GLY A CA 1
ATOM 901 C C . GLY A 1 114 ? 6.124 -16.197 -14.808 1.00 85.69 114 GLY A C 1
ATOM 902 O O . GLY A 1 114 ? 5.345 -16.820 -15.522 1.00 85.69 114 GLY A O 1
ATOM 903 N N . LEU A 1 115 ? 5.821 -14.994 -14.309 1.00 84.56 115 LEU A N 1
ATOM 904 C CA . LEU A 1 115 ? 4.553 -14.308 -14.539 1.00 84.56 115 LEU A CA 1
ATOM 905 C C . LEU A 1 115 ? 4.580 -13.619 -15.908 1.00 84.56 115 LEU A C 1
ATOM 907 O O . LEU A 1 115 ? 4.885 -12.429 -16.022 1.00 84.56 115 LEU A O 1
ATOM 911 N N . THR A 1 116 ? 4.322 -14.395 -16.957 1.00 81.88 116 THR A N 1
ATOM 912 C CA . THR A 1 116 ? 4.211 -13.922 -18.342 1.00 81.88 116 THR A CA 1
ATOM 913 C C . THR A 1 116 ? 2.759 -13.610 -18.708 1.00 81.88 116 THR A C 1
ATOM 915 O O . THR A 1 116 ? 1.832 -13.937 -17.971 1.00 81.88 116 THR A O 1
ATOM 918 N N . ASP A 1 117 ? 2.556 -12.918 -19.832 1.00 83.00 117 ASP A N 1
ATOM 919 C CA . ASP A 1 117 ? 1.225 -12.707 -20.425 1.00 83.00 117 ASP A CA 1
ATOM 920 C C . ASP A 1 117 ? 0.233 -11.942 -19.536 1.00 83.00 117 ASP A C 1
ATOM 922 O O . ASP A 1 117 ? -0.954 -12.250 -19.455 1.00 83.00 117 ASP A O 1
ATOM 926 N N . ALA A 1 118 ? 0.735 -10.884 -18.891 1.00 81.94 118 ALA A N 1
ATOM 927 C CA . ALA A 1 118 ? -0.055 -9.922 -18.130 1.00 81.94 118 ALA A CA 1
ATOM 928 C C . ALA A 1 118 ? -1.342 -9.491 -18.869 1.00 81.94 118 ALA A C 1
ATOM 930 O O . ALA A 1 118 ? -1.306 -8.804 -19.900 1.00 81.94 118 ALA A O 1
ATOM 931 N N . VAL A 1 119 ? -2.489 -9.837 -18.286 1.00 81.06 119 VAL A N 1
ATOM 932 C CA . VAL A 1 119 ? -3.821 -9.455 -18.747 1.00 81.06 119 VAL A CA 1
ATOM 933 C C . VAL A 1 119 ? -4.187 -8.114 -18.121 1.00 81.06 119 VAL A C 1
ATOM 935 O O . VAL A 1 119 ? -4.407 -7.979 -16.913 1.00 81.06 119 VAL A O 1
ATOM 938 N N . TRP A 1 120 ? -4.258 -7.093 -18.968 1.00 77.19 120 TRP A N 1
ATOM 939 C CA . TRP A 1 120 ? -4.661 -5.749 -18.572 1.00 77.19 120 TRP A CA 1
ATOM 940 C C . TRP A 1 120 ? -6.166 -5.721 -18.341 1.00 77.19 120 TRP A C 1
ATOM 942 O O . TRP A 1 120 ? -6.943 -5.892 -19.280 1.00 77.19 120 TRP A O 1
ATOM 952 N N . GLN A 1 121 ? -6.576 -5.497 -17.097 1.00 77.19 121 GLN A N 1
ATOM 953 C CA . GLN A 1 121 ? -7.987 -5.338 -16.781 1.00 77.19 121 GLN A CA 1
ATOM 954 C C . GLN A 1 121 ? -8.464 -3.938 -17.172 1.00 77.19 121 GLN A C 1
ATOM 956 O O . GLN A 1 121 ? -7.682 -3.000 -17.329 1.00 77.19 121 GLN A O 1
ATOM 961 N N . ASN A 1 122 ? -9.780 -3.769 -17.276 1.00 56.88 122 ASN A N 1
ATOM 962 C CA . ASN A 1 122 ? -10.397 -2.452 -17.461 1.00 56.88 122 ASN A CA 1
ATOM 963 C C . ASN A 1 122 ? -10.263 -1.539 -16.212 1.00 56.88 122 ASN A C 1
ATOM 965 O O . ASN A 1 122 ? -10.718 -0.394 -16.217 1.00 56.88 122 ASN A O 1
ATOM 969 N N . THR A 1 123 ? -9.640 -2.050 -15.147 1.00 65.88 123 THR A N 1
ATOM 970 C CA . THR A 1 123 ? -9.285 -1.355 -13.907 1.00 65.88 123 THR A CA 1
ATOM 971 C C . THR A 1 123 ? -7.798 -0.957 -13.901 1.00 65.88 123 THR A C 1
ATOM 973 O O . THR A 1 123 ? -7.092 -1.081 -14.896 1.00 65.88 123 THR A O 1
ATOM 976 N N . ASN A 1 124 ? -7.292 -0.445 -12.773 1.00 65.62 124 ASN A N 1
ATOM 977 C CA . ASN A 1 124 ? -5.867 -0.116 -12.599 1.00 65.62 124 ASN A CA 1
ATOM 978 C C . ASN A 1 124 ? -4.996 -1.334 -12.235 1.00 65.62 124 ASN A C 1
ATOM 980 O O . ASN A 1 124 ? -3.851 -1.156 -11.818 1.00 65.62 124 ASN A O 1
ATOM 984 N N . PHE A 1 125 ? -5.534 -2.547 -12.358 1.00 68.94 125 PHE A N 1
ATOM 985 C CA . PHE A 1 125 ? -4.853 -3.780 -11.991 1.00 68.94 125 PHE A CA 1
ATOM 986 C C . PHE A 1 125 ? -4.382 -4.543 -13.226 1.00 68.94 125 PHE A C 1
ATOM 988 O O . PHE A 1 125 ? -5.044 -4.579 -14.265 1.00 68.94 125 PHE A O 1
ATOM 995 N N . VAL A 1 126 ? -3.227 -5.178 -13.071 1.00 77.44 126 VAL A N 1
ATOM 996 C CA . VAL A 1 126 ? -2.708 -6.177 -13.998 1.00 77.44 126 VAL A CA 1
ATOM 997 C C . VAL A 1 126 ? -2.861 -7.521 -13.309 1.00 77.44 126 VAL A C 1
ATOM 999 O O . VAL A 1 126 ? -2.464 -7.659 -12.153 1.00 77.44 126 VAL A O 1
ATOM 1002 N N . VAL A 1 127 ? -3.462 -8.483 -13.999 1.00 84.06 127 VAL A N 1
ATOM 1003 C CA . VAL A 1 127 ? -3.615 -9.855 -13.508 1.00 84.06 127 VAL A CA 1
ATOM 1004 C C . VAL A 1 127 ? -2.882 -10.801 -14.442 1.00 84.06 127 VAL A C 1
ATOM 1006 O O . VAL A 1 127 ? -2.720 -10.501 -15.622 1.00 84.06 127 VAL A O 1
ATOM 1009 N N . PHE A 1 128 ? -2.422 -11.928 -13.921 1.00 86.38 128 PHE A N 1
ATOM 1010 C CA . PHE A 1 128 ? -1.718 -12.933 -14.711 1.00 86.38 128 PHE A CA 1
ATOM 1011 C C . PHE A 1 128 ? -2.609 -14.162 -14.915 1.00 86.38 128 PHE A C 1
ATOM 1013 O O . PHE A 1 128 ? -3.474 -14.399 -14.069 1.00 86.38 128 PHE A O 1
ATOM 1020 N N . PRO A 1 129 ? -2.438 -14.929 -16.006 1.00 84.75 129 PRO A N 1
ATOM 1021 C CA . PRO A 1 129 ? -3.290 -16.076 -16.320 1.00 84.75 129 PRO A CA 1
ATOM 1022 C C . PRO A 1 129 ? -3.422 -17.083 -15.173 1.00 84.75 129 PRO A C 1
ATOM 1024 O O . PRO A 1 129 ? -4.524 -17.545 -14.899 1.00 84.75 129 PRO A O 1
ATOM 1027 N N . GLN A 1 130 ? -2.336 -17.301 -14.423 1.00 83.19 130 GLN A N 1
ATOM 1028 C CA . GLN A 1 130 ? -2.289 -18.193 -13.258 1.00 83.19 130 GLN A CA 1
ATOM 1029 C C . GLN A 1 130 ? -3.290 -17.804 -12.152 1.00 83.19 130 GLN A C 1
ATOM 1031 O O . GLN A 1 130 ? -3.615 -18.612 -11.289 1.00 83.19 130 GLN A O 1
ATOM 1036 N N . LEU A 1 131 ? -3.780 -16.558 -12.153 1.00 81.69 131 LEU A N 1
ATOM 1037 C CA . LEU A 1 131 ? -4.825 -16.097 -11.240 1.00 81.69 131 LEU A CA 1
ATOM 1038 C C . LEU A 1 131 ? -6.190 -16.719 -11.559 1.00 81.69 131 LEU A C 1
ATOM 1040 O O . LEU A 1 131 ? -7.010 -16.869 -10.665 1.00 81.69 131 LEU A O 1
ATOM 1044 N N . PHE A 1 132 ? -6.466 -17.027 -12.825 1.00 80.62 132 PHE A N 1
ATOM 1045 C CA . PHE A 1 132 ? 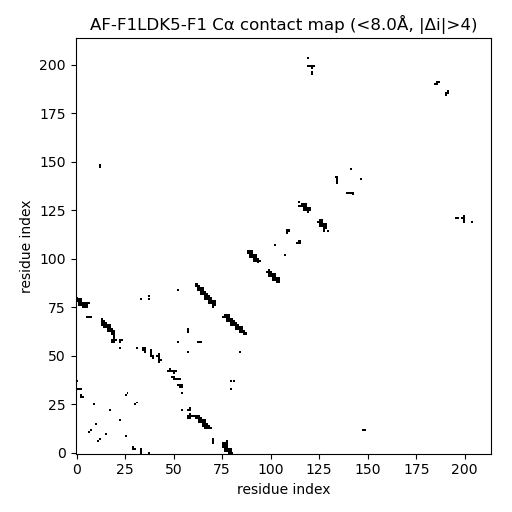-7.752 -17.589 -13.233 1.00 80.62 132 PHE A CA 1
ATOM 1046 C C . PHE A 1 132 ? -7.828 -19.090 -12.970 1.00 80.62 132 PHE A C 1
ATOM 1048 O O . PHE A 1 132 ? -8.913 -19.584 -12.683 1.00 80.62 132 PHE A O 1
ATOM 1055 N N . ASP A 1 133 ? -6.685 -19.777 -12.949 1.00 77.12 133 ASP A N 1
ATOM 1056 C CA . ASP A 1 133 ? -6.586 -21.200 -12.603 1.00 77.12 133 ASP A CA 1
ATOM 1057 C C . ASP A 1 133 ? -7.075 -21.499 -11.174 1.00 77.12 133 ASP A C 1
ATOM 1059 O O . ASP A 1 133 ? -7.450 -22.625 -10.868 1.00 77.12 133 ASP A O 1
ATOM 1063 N N . THR A 1 134 ? -7.093 -20.502 -10.282 1.00 66.31 134 THR A N 1
ATOM 1064 C CA . THR A 1 134 ? -7.639 -20.651 -8.921 1.00 66.31 134 THR A CA 1
ATOM 1065 C C . THR A 1 134 ? -9.143 -20.380 -8.844 1.00 66.31 134 THR A C 1
ATOM 1067 O O . THR A 1 134 ? -9.789 -20.776 -7.876 1.00 66.31 134 THR A O 1
ATOM 1070 N N . ILE A 1 135 ? -9.712 -19.708 -9.849 1.00 66.44 135 ILE A N 1
ATOM 1071 C CA . ILE A 1 135 ? -11.132 -19.331 -9.911 1.00 66.44 135 ILE A CA 1
ATOM 1072 C C . ILE A 1 135 ? -11.963 -20.425 -10.601 1.00 66.44 135 ILE A C 1
ATOM 1074 O O . ILE A 1 135 ? -13.170 -20.481 -10.404 1.00 66.44 135 ILE A O 1
ATOM 1078 N N . THR A 1 136 ? -11.340 -21.335 -11.354 1.00 57.78 136 THR A N 1
ATOM 1079 C CA . THR A 1 136 ? -12.003 -22.443 -12.070 1.00 57.78 136 THR A CA 1
ATOM 1080 C C . THR A 1 136 ? -12.549 -23.560 -11.172 1.00 57.78 136 THR A C 1
ATOM 1082 O O . THR A 1 136 ? -12.924 -24.613 -11.680 1.00 57.78 136 THR A O 1
ATOM 1085 N N . THR A 1 137 ? -12.654 -23.351 -9.855 1.00 56.78 137 THR A N 1
ATOM 1086 C CA . THR A 1 137 ? -13.535 -24.201 -9.039 1.00 56.78 137 THR A CA 1
ATOM 1087 C C . THR A 1 137 ? -14.974 -24.016 -9.548 1.00 56.78 137 THR A C 1
ATOM 1089 O O . THR A 1 137 ? -15.401 -22.883 -9.763 1.00 56.78 137 THR A O 1
ATOM 1092 N N . ASP A 1 138 ? -15.667 -25.129 -9.822 1.00 54.53 138 ASP A N 1
ATOM 1093 C CA . ASP A 1 138 ? -16.823 -25.309 -10.737 1.00 54.53 138 ASP A CA 1
ATOM 1094 C C . ASP A 1 138 ? -17.997 -24.303 -10.656 1.00 54.53 138 ASP A C 1
ATOM 1096 O O . ASP A 1 138 ? -18.840 -24.262 -11.551 1.00 54.53 138 ASP A O 1
ATOM 1100 N N . ASP A 1 139 ? -18.053 -23.441 -9.645 1.00 61.31 139 ASP A N 1
ATOM 1101 C CA . ASP A 1 139 ? -19.197 -22.570 -9.361 1.00 61.31 139 ASP A CA 1
ATOM 1102 C C . ASP A 1 139 ? -19.061 -21.138 -9.915 1.00 61.31 139 ASP A C 1
ATOM 1104 O O . ASP A 1 139 ? -19.903 -20.272 -9.651 1.00 61.31 139 ASP A O 1
ATOM 1108 N N . GLY A 1 140 ? -17.981 -20.828 -10.649 1.00 59.78 140 GLY A N 1
ATOM 1109 C CA . GLY A 1 140 ? -17.706 -19.463 -11.131 1.00 59.78 140 GLY A CA 1
ATOM 1110 C C . GLY A 1 140 ? -17.538 -18.450 -9.987 1.00 59.78 140 GLY A C 1
ATOM 1111 O O . GLY A 1 140 ? -17.650 -17.232 -10.171 1.00 59.78 140 GLY A O 1
ATOM 1112 N N . SER A 1 141 ? -17.305 -18.955 -8.776 1.00 61.16 141 SER A N 1
ATOM 1113 C CA . SER A 1 141 ? -17.147 -18.181 -7.561 1.00 61.16 141 SER A CA 1
ATOM 1114 C C . SER A 1 141 ? -15.680 -17.893 -7.289 1.00 61.16 141 SER A C 1
ATOM 1116 O O . SER A 1 141 ? -14.851 -18.794 -7.313 1.00 61.16 141 SER A O 1
ATOM 1118 N N . ALA A 1 142 ? -15.360 -16.639 -6.955 1.00 62.31 142 ALA A N 1
ATOM 1119 C CA . ALA A 1 142 ? -14.046 -16.322 -6.409 1.00 62.31 142 ALA A CA 1
ATOM 1120 C C . ALA A 1 142 ? -13.793 -17.149 -5.126 1.00 62.31 142 ALA A C 1
ATOM 1122 O O . ALA A 1 142 ? -14.745 -17.309 -4.351 1.00 62.31 142 ALA A O 1
ATOM 1123 N N . PRO A 1 143 ? -12.552 -17.619 -4.887 1.00 66.50 143 PRO A N 1
ATOM 1124 C CA . PRO A 1 143 ? -12.190 -18.388 -3.698 1.00 66.50 143 PRO A CA 1
ATOM 1125 C C . PRO A 1 143 ? -12.573 -17.686 -2.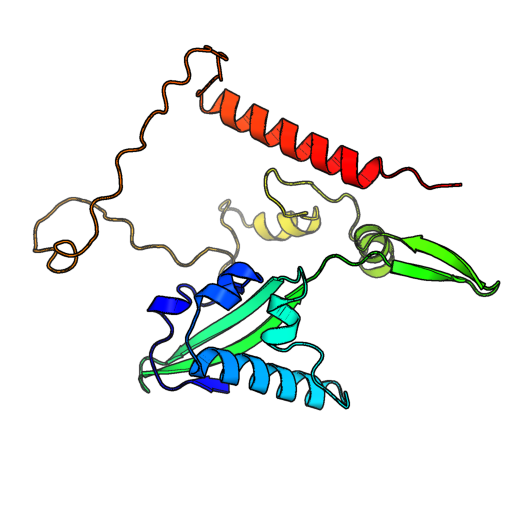389 1.00 66.50 143 PRO A C 1
ATOM 1127 O O . PRO A 1 143 ? -12.677 -16.455 -2.327 1.00 66.50 143 PRO A O 1
ATOM 1130 N N . GLU A 1 144 ? -12.753 -18.467 -1.324 1.00 60.06 144 GLU A N 1
ATOM 1131 C CA . GLU A 1 144 ? -13.072 -17.943 0.007 1.00 60.06 144 GLU A CA 1
ATOM 1132 C C . GLU A 1 144 ? -12.040 -16.878 0.439 1.00 60.06 144 GLU A C 1
ATOM 1134 O O . GLU A 1 144 ? -10.835 -17.032 0.229 1.00 60.06 144 GLU A O 1
ATOM 1139 N N . GLY A 1 145 ? -12.512 -15.743 0.967 1.00 59.81 145 GLY A N 1
ATOM 1140 C CA . GLY A 1 145 ? -11.667 -14.592 1.327 1.00 59.81 145 GLY A CA 1
ATOM 1141 C C . GLY A 1 145 ? -11.274 -13.639 0.183 1.00 59.81 145 GLY A C 1
ATOM 1142 O O . GLY A 1 145 ? -10.729 -12.569 0.450 1.00 59.81 145 GLY A O 1
ATOM 1143 N N . TRP A 1 146 ? -11.580 -13.956 -1.083 1.00 65.31 146 TRP A N 1
ATOM 1144 C CA . TRP A 1 146 ? -11.333 -13.048 -2.223 1.00 65.31 146 TRP A CA 1
ATOM 1145 C C . TRP A 1 146 ? -12.505 -12.110 -2.500 1.00 65.31 146 TRP A C 1
ATOM 1147 O O . TRP A 1 146 ? -12.383 -11.114 -3.223 1.00 65.31 146 TRP A O 1
ATOM 1157 N N . ARG A 1 147 ? -13.670 -12.425 -1.934 1.00 60.16 147 ARG A N 1
ATOM 1158 C CA . ARG A 1 147 ? -14.849 -11.577 -2.034 1.00 60.16 147 ARG A CA 1
ATOM 1159 C C . ARG A 1 147 ? -14.696 -10.392 -1.092 1.00 60.16 147 ARG A C 1
ATOM 1161 O O . ARG A 1 147 ? -14.288 -10.523 0.056 1.00 60.16 147 ARG A O 1
ATOM 1168 N N . ARG A 1 148 ? -15.084 -9.214 -1.580 1.00 49.78 148 ARG A N 1
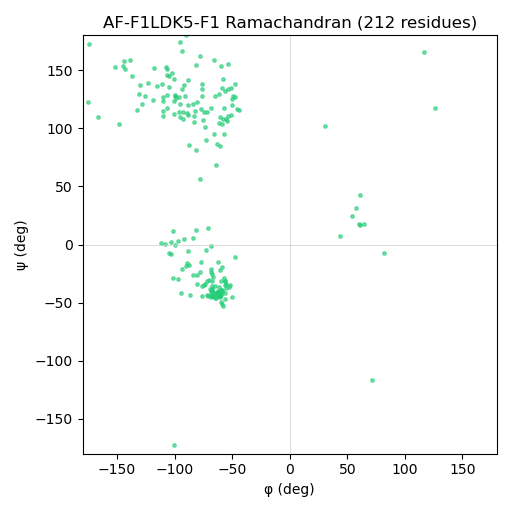ATOM 1169 C CA . ARG A 1 148 ? -15.351 -8.071 -0.704 1.00 49.78 148 ARG A CA 1
ATOM 1170 C C . ARG A 1 148 ? -16.418 -8.521 0.300 1.00 49.78 148 ARG A C 1
ATOM 1172 O O . ARG A 1 148 ? -17.411 -9.103 -0.144 1.00 49.78 148 ARG A O 1
ATOM 1179 N N . SER A 1 149 ? -16.226 -8.273 1.600 1.00 46.81 149 SER A N 1
ATOM 1180 C CA . SER A 1 149 ? -17.277 -8.531 2.590 1.00 46.81 149 SER A CA 1
ATOM 1181 C C . SER A 1 149 ? -18.571 -7.902 2.078 1.00 46.81 149 SER A C 1
ATOM 1183 O O . SER A 1 149 ? -18.566 -6.761 1.600 1.00 46.81 149 SER A O 1
ATOM 1185 N N . SER A 1 150 ? -19.648 -8.691 2.029 1.00 43.69 150 SER A N 1
ATOM 1186 C CA . SER A 1 150 ? -20.900 -8.229 1.438 1.00 43.69 150 SER A CA 1
ATOM 1187 C C . SER A 1 150 ? -21.323 -6.965 2.169 1.00 43.69 150 SER A C 1
ATOM 1189 O O . SER A 1 150 ? -21.608 -7.006 3.363 1.00 43.69 150 SER A O 1
ATOM 1191 N N . THR A 1 151 ? -21.400 -5.841 1.458 1.00 44.41 151 THR A N 1
ATOM 1192 C CA . THR A 1 151 ? -22.154 -4.706 1.975 1.00 44.41 151 THR A CA 1
ATOM 1193 C C . THR A 1 151 ? -23.594 -5.185 2.186 1.00 44.41 151 THR A C 1
ATOM 1195 O O . THR A 1 151 ? -24.117 -5.897 1.316 1.00 44.41 151 THR A O 1
ATOM 1198 N N . PRO A 1 152 ? -24.239 -4.882 3.327 1.00 41.59 152 PRO A N 1
ATOM 1199 C CA . PRO A 1 152 ? -25.611 -5.305 3.573 1.00 41.59 152 PRO A CA 1
ATOM 1200 C C . PRO A 1 152 ? -26.503 -4.760 2.456 1.00 41.59 152 PRO A C 1
ATOM 1202 O O . PRO A 1 152 ? -26.721 -3.554 2.348 1.00 41.59 152 PRO A O 1
ATOM 1205 N N . ARG A 1 153 ? -26.975 -5.639 1.567 1.00 42.81 153 ARG A N 1
ATOM 1206 C CA . ARG A 1 153 ? -27.962 -5.275 0.553 1.00 42.81 153 ARG A CA 1
ATOM 1207 C C . ARG A 1 153 ? -29.338 -5.472 1.161 1.00 42.81 153 ARG A C 1
ATOM 1209 O O . ARG A 1 153 ? -29.695 -6.573 1.565 1.00 42.81 153 ARG A O 1
ATOM 1216 N N . HIS A 1 154 ? -30.090 -4.381 1.212 1.00 38.94 154 HIS A N 1
ATOM 1217 C CA . HIS A 1 154 ? -31.503 -4.366 1.548 1.00 38.94 154 HIS A CA 1
ATOM 1218 C C . HIS A 1 154 ? -32.258 -5.345 0.635 1.00 38.94 154 HIS A C 1
ATOM 1220 O O . HIS A 1 154 ? -32.418 -5.103 -0.559 1.00 38.94 154 HIS A O 1
ATOM 1226 N N . ILE A 1 155 ? -32.737 -6.449 1.208 1.00 39.28 155 ILE A N 1
ATOM 1227 C CA . ILE A 1 155 ? -33.779 -7.291 0.617 1.00 39.28 155 ILE A CA 1
ATOM 1228 C C . ILE A 1 155 ? -35.094 -6.768 1.183 1.00 39.28 155 ILE A C 1
ATOM 1230 O O . ILE A 1 155 ? -35.350 -6.845 2.380 1.00 39.28 155 ILE A O 1
ATOM 1234 N N . GLY A 1 156 ? -35.880 -6.106 0.343 1.00 35.56 156 GLY A N 1
ATOM 1235 C CA . GLY A 1 156 ? -37.170 -5.560 0.737 1.00 35.56 156 GLY A CA 1
ATOM 1236 C C . GLY A 1 156 ? -38.271 -6.610 0.676 1.00 35.56 156 GLY A C 1
ATOM 1237 O O . GLY A 1 156 ? -38.709 -6.970 -0.413 1.00 35.56 156 GLY A O 1
ATOM 1238 N N . ARG A 1 157 ? -38.777 -7.016 1.844 1.00 45.69 157 ARG A N 1
ATOM 1239 C CA . ARG A 1 157 ? -40.221 -7.101 2.129 1.00 45.69 157 ARG A CA 1
ATOM 1240 C C . ARG A 1 157 ? -40.430 -7.270 3.635 1.00 45.69 157 ARG A C 1
ATOM 1242 O O . ARG A 1 157 ? -40.167 -8.335 4.174 1.00 45.69 157 ARG A O 1
ATOM 1249 N N . GLY A 1 158 ? -40.947 -6.231 4.283 1.00 36.84 158 GLY A N 1
ATOM 1250 C CA . GLY A 1 158 ? -41.438 -6.305 5.660 1.00 36.84 158 GLY A CA 1
ATOM 1251 C C . GLY A 1 158 ? -40.815 -5.252 6.566 1.00 36.84 158 GLY A C 1
ATOM 1252 O O . GLY A 1 158 ? -39.606 -5.215 6.742 1.00 36.84 158 GLY A O 1
ATOM 1253 N N . ALA A 1 159 ? -41.675 -4.380 7.081 1.00 49.78 159 ALA A N 1
ATOM 1254 C CA . ALA A 1 159 ? -41.397 -3.291 8.004 1.00 49.78 159 ALA A CA 1
ATOM 1255 C C . ALA A 1 159 ? -40.529 -3.690 9.211 1.00 49.78 159 ALA A C 1
ATOM 1257 O O . ALA A 1 159 ? -40.798 -4.717 9.818 1.00 49.78 159 ALA A O 1
ATOM 1258 N N . THR A 1 160 ? -39.569 -2.830 9.577 1.00 41.91 160 THR A N 1
ATOM 1259 C CA . THR A 1 160 ? -39.544 -2.081 10.854 1.00 41.91 160 THR A CA 1
ATOM 1260 C C . THR A 1 160 ? -38.361 -1.098 10.871 1.00 41.91 160 THR A C 1
ATOM 1262 O O . THR A 1 160 ? -37.216 -1.502 10.694 1.00 41.91 160 THR A O 1
ATOM 1265 N N . ASP A 1 161 ? -38.685 0.185 11.057 1.00 43.28 161 ASP A N 1
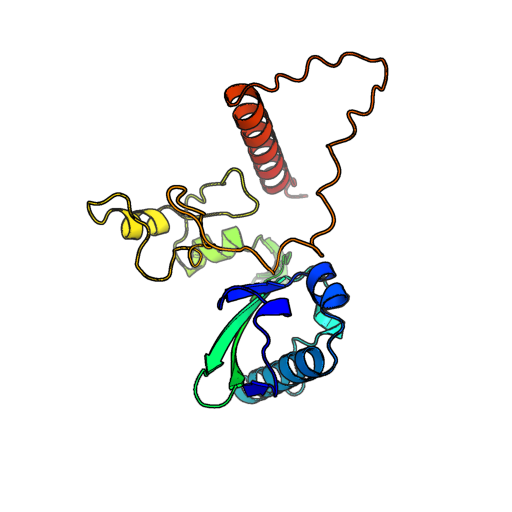ATOM 1266 C CA . ASP A 1 161 ? -37.883 1.335 11.510 1.00 43.28 161 ASP A CA 1
ATOM 1267 C C . ASP A 1 161 ? -36.375 1.417 11.212 1.00 43.28 161 ASP A C 1
ATOM 1269 O O . ASP A 1 161 ? -35.512 0.932 11.945 1.00 43.28 161 ASP A O 1
ATOM 1273 N N . THR A 1 162 ? -36.042 2.234 10.211 1.00 40.00 162 THR A N 1
ATOM 1274 C CA . THR A 1 162 ? -34.693 2.760 9.980 1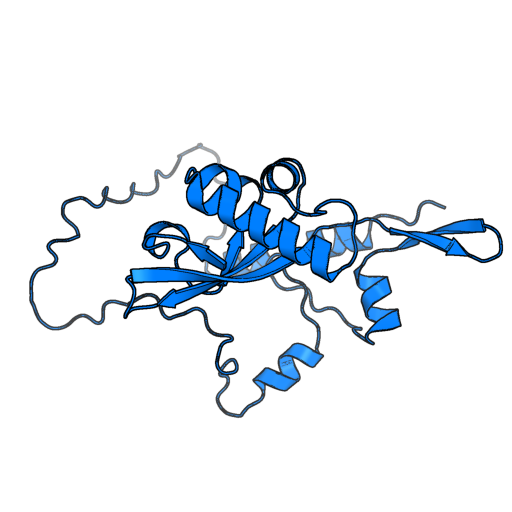.00 40.00 162 THR A CA 1
ATOM 1275 C C . THR A 1 162 ? -34.462 4.060 10.754 1.00 40.00 162 THR A C 1
ATOM 1277 O O . THR A 1 162 ? -34.573 5.154 10.204 1.00 40.00 162 THR A O 1
ATOM 1280 N N . ARG A 1 163 ? -34.058 3.952 12.023 1.00 42.44 163 ARG A N 1
ATOM 1281 C CA . ARG A 1 163 ? -33.671 5.102 12.871 1.00 42.44 163 ARG A CA 1
ATOM 1282 C C . ARG A 1 163 ? -32.312 5.736 12.505 1.00 42.44 163 ARG A C 1
ATOM 1284 O O . ARG A 1 163 ? -31.928 6.745 13.078 1.00 42.44 163 ARG A O 1
ATOM 1291 N N . TRP A 1 164 ? -31.586 5.153 11.548 1.00 44.22 164 TRP A N 1
ATOM 1292 C CA . TRP A 1 164 ? -30.231 5.564 11.142 1.00 44.22 164 TRP A CA 1
ATOM 1293 C C . TRP A 1 164 ? -30.174 6.360 9.826 1.00 44.22 164 TRP A C 1
ATOM 1295 O O . TRP A 1 164 ? -29.089 6.723 9.381 1.00 44.22 164 TRP A O 1
ATOM 1305 N N . LEU A 1 165 ? -31.323 6.640 9.198 1.00 40.88 165 LEU A N 1
ATOM 1306 C CA . LEU A 1 165 ? -31.400 7.371 7.925 1.00 40.88 165 LEU A CA 1
ATOM 1307 C C . LEU A 1 165 ? -31.839 8.840 8.061 1.00 40.88 165 LEU A C 1
ATOM 1309 O O . LEU A 1 165 ? -31.708 9.573 7.087 1.00 40.88 165 LEU A O 1
ATOM 1313 N N . GLU A 1 166 ? -32.275 9.314 9.237 1.00 41.41 166 GLU A N 1
ATOM 1314 C CA . GLU A 1 166 ? -32.672 10.730 9.414 1.00 41.41 166 GLU A CA 1
ATOM 1315 C C . GLU A 1 166 ? -31.496 11.719 9.321 1.00 41.41 166 GLU A C 1
ATOM 1317 O O . GLU A 1 166 ? -31.695 12.893 9.019 1.00 41.41 166 GLU A O 1
ATOM 1322 N N . HIS A 1 167 ? -30.261 11.251 9.526 1.00 41.88 167 HIS A N 1
ATOM 1323 C CA . HIS A 1 167 ? -29.052 12.083 9.457 1.00 41.88 167 HIS A CA 1
ATOM 1324 C C . HIS A 1 167 ? -28.183 11.815 8.224 1.00 41.88 167 HIS A C 1
ATOM 1326 O O . HIS A 1 167 ? -27.137 12.445 8.056 1.00 41.88 167 HIS A O 1
ATOM 1332 N N . ALA A 1 168 ? -28.593 10.895 7.348 1.00 39.12 168 ALA A N 1
ATOM 1333 C CA . ALA A 1 168 ? -27.910 10.714 6.080 1.00 39.12 168 ALA A CA 1
ATOM 1334 C C . ALA A 1 168 ? -28.246 11.913 5.188 1.00 39.12 168 ALA A C 1
ATOM 1336 O O . ALA A 1 168 ? -29.395 12.101 4.793 1.00 39.12 168 ALA A O 1
ATOM 1337 N N . ILE A 1 169 ? -27.234 12.727 4.880 1.00 40.50 169 ILE A N 1
ATOM 1338 C CA . ILE A 1 169 ? -27.329 13.787 3.877 1.00 40.50 169 ILE A CA 1
ATOM 1339 C C . ILE A 1 169 ? -27.886 13.136 2.611 1.00 40.50 169 ILE A C 1
ATOM 1341 O O . ILE A 1 169 ? -27.225 12.287 2.009 1.00 40.50 169 ILE A O 1
ATOM 1345 N N . THR A 1 170 ? -29.117 13.498 2.241 1.00 41.94 170 THR A N 1
ATOM 1346 C CA . THR A 1 170 ? -29.753 13.084 0.989 1.00 41.94 170 THR A CA 1
ATOM 1347 C C . THR A 1 170 ? -28.742 13.269 -0.127 1.00 41.94 170 THR A C 1
ATOM 1349 O O . THR A 1 170 ? -28.286 14.392 -0.356 1.00 41.94 170 THR A O 1
ATOM 1352 N N . GLY A 1 171 ? -28.348 12.166 -0.770 1.00 37.09 171 GLY A N 1
ATOM 1353 C CA . GLY A 1 171 ? -27.393 12.199 -1.866 1.00 37.09 171 GLY A CA 1
ATOM 1354 C C . GLY A 1 171 ? -27.798 13.289 -2.849 1.00 37.09 171 GLY A C 1
ATOM 1355 O O . GLY A 1 171 ? -28.953 13.354 -3.272 1.00 37.09 171 GLY A O 1
ATOM 1356 N N . HIS A 1 172 ? -26.859 14.182 -3.160 1.00 33.88 172 HIS A N 1
ATOM 1357 C CA . HIS A 1 172 ? -27.058 15.182 -4.194 1.00 33.88 172 HIS A CA 1
ATOM 1358 C C . HIS A 1 172 ? -27.563 14.475 -5.454 1.00 33.88 172 HIS A C 1
ATOM 1360 O O . HIS A 1 172 ? -26.877 13.608 -5.997 1.00 33.88 172 HIS A O 1
ATOM 1366 N N . ALA A 1 173 ? -28.754 14.858 -5.924 1.00 40.19 173 ALA A N 1
ATOM 1367 C CA . ALA A 1 173 ? -29.158 14.572 -7.289 1.00 40.19 173 ALA A CA 1
ATOM 1368 C C . ALA A 1 173 ? -28.010 15.029 -8.196 1.00 40.19 173 ALA A C 1
ATOM 1370 O O . ALA A 1 173 ? -27.543 16.166 -8.069 1.00 40.19 173 ALA A O 1
ATOM 1371 N N . ALA A 1 174 ? -27.510 14.128 -9.043 1.00 36.66 174 ALA A N 1
ATOM 1372 C CA . ALA A 1 174 ? -26.451 14.444 -9.983 1.00 36.66 174 ALA A CA 1
ATOM 1373 C C . ALA A 1 174 ? -26.899 15.660 -10.804 1.00 36.66 174 ALA A C 1
ATOM 1375 O O . ALA A 1 174 ? -27.800 15.561 -11.636 1.00 36.66 174 ALA A O 1
ATOM 1376 N N . LYS A 1 175 ? -26.312 16.829 -10.525 1.00 39.38 175 LYS A N 1
ATOM 1377 C CA . LYS A 1 175 ? -26.491 18.016 -11.354 1.00 39.38 175 LYS A CA 1
ATOM 1378 C C . LYS A 1 175 ? -25.939 17.663 -12.728 1.00 39.38 175 LYS A C 1
ATOM 1380 O O . LYS A 1 175 ? -24.727 17.592 -12.914 1.00 39.38 175 LYS A O 1
ATOM 1385 N N . GLY A 1 176 ? -26.840 17.420 -13.676 1.00 39.62 176 GLY A N 1
ATOM 1386 C CA . GLY A 1 176 ? -26.525 17.503 -15.089 1.00 39.62 176 GLY A CA 1
ATOM 1387 C C . GLY A 1 176 ? -26.051 18.923 -15.363 1.00 39.62 176 GLY A C 1
ATOM 1388 O O . GLY A 1 176 ? -26.852 19.854 -15.376 1.00 39.62 176 GLY A O 1
ATOM 1389 N N . ASN A 1 177 ? -24.743 19.103 -15.524 1.00 40.25 177 ASN A N 1
ATOM 1390 C CA . ASN A 1 177 ? -24.218 20.345 -16.061 1.00 40.25 177 ASN A CA 1
ATOM 1391 C C . ASN A 1 177 ? -24.514 20.353 -17.559 1.00 40.25 177 ASN A C 1
ATOM 1393 O O . ASN A 1 177 ? -23.826 19.721 -18.356 1.00 40.25 177 ASN A O 1
ATOM 1397 N N . SER A 1 178 ? -25.557 21.092 -17.922 1.00 46.28 178 SER A N 1
ATOM 1398 C CA . SER A 1 178 ? -25.787 21.591 -19.268 1.00 46.28 178 SER A CA 1
ATOM 1399 C C . SER A 1 178 ? -24.656 22.553 -19.648 1.00 46.28 178 SER A C 1
ATOM 1401 O O . SER A 1 178 ? -24.763 23.765 -19.464 1.00 46.28 178 SER A O 1
ATOM 1403 N N . THR A 1 179 ? -23.551 22.036 -20.175 1.00 40.66 179 THR A N 1
ATOM 1404 C CA . THR A 1 179 ? -22.697 22.823 -21.071 1.00 40.66 179 THR A CA 1
ATOM 1405 C C . THR A 1 179 ? -23.166 22.527 -22.484 1.00 40.66 179 THR A C 1
ATOM 1407 O O . THR A 1 179 ? -23.102 21.381 -22.922 1.00 40.66 179 THR A O 1
ATOM 1410 N N . GLY A 1 180 ? -23.717 23.546 -23.147 1.00 42.44 180 GLY A N 1
ATOM 1411 C CA . GLY A 1 180 ? -24.354 23.493 -24.465 1.00 42.44 180 GLY A CA 1
ATOM 1412 C C . GLY A 1 180 ? -23.406 23.115 -25.602 1.00 42.44 180 GLY A C 1
ATOM 1413 O O . GLY A 1 180 ? -23.090 23.923 -26.467 1.00 42.44 180 GLY A O 1
ATOM 1414 N N . SER A 1 181 ? -22.947 21.873 -25.608 1.00 42.03 181 SER A N 1
ATOM 1415 C CA . SER A 1 181 ? -22.263 21.228 -26.720 1.00 42.03 181 SER A CA 1
ATOM 1416 C C . SER A 1 181 ? -22.630 19.750 -26.638 1.00 42.03 181 SER A C 1
ATOM 1418 O O . SER A 1 181 ? -22.140 19.068 -25.735 1.00 42.03 181 SER A O 1
ATOM 1420 N N . PRO A 1 182 ? -23.539 19.244 -27.490 1.00 40.03 182 PRO A N 1
ATOM 1421 C CA . PRO A 1 182 ? -23.886 17.836 -27.472 1.00 40.03 182 PRO A CA 1
ATOM 1422 C C . PRO A 1 182 ? -22.705 17.073 -28.070 1.00 40.03 182 PRO A C 1
ATOM 1424 O O . PRO A 1 182 ? -22.611 16.875 -29.276 1.00 40.03 182 PRO A O 1
ATOM 1427 N N . VAL A 1 183 ? -21.759 16.673 -27.224 1.00 50.53 183 VAL A N 1
ATOM 1428 C CA . VAL A 1 183 ? -20.968 15.488 -27.535 1.00 50.53 183 VAL A CA 1
ATOM 1429 C C . VAL A 1 183 ? -21.922 14.339 -27.252 1.00 50.53 183 VAL A C 1
ATOM 1431 O O . VAL A 1 183 ? -22.264 14.117 -26.089 1.00 50.53 183 VAL A O 1
ATOM 1434 N N . GLU A 1 184 ? -22.420 13.679 -28.298 1.00 45.94 184 GLU A N 1
ATOM 1435 C CA . GLU A 1 184 ? -23.186 12.437 -28.171 1.00 45.94 184 GLU A CA 1
ATOM 1436 C C . GLU A 1 184 ? -22.288 11.388 -27.502 1.00 45.94 184 GLU A C 1
ATOM 1438 O O . GLU A 1 184 ? -21.561 10.630 -28.138 1.00 45.94 184 GLU A O 1
ATOM 1443 N N . CYS A 1 185 ? -22.255 11.414 -26.173 1.00 52.12 185 CYS A N 1
ATOM 1444 C CA . CYS A 1 185 ? -21.609 10.400 -25.373 1.00 52.12 185 CYS A CA 1
ATOM 1445 C C . CYS A 1 185 ? -22.622 9.272 -25.241 1.00 52.12 185 CYS A C 1
ATOM 1447 O O . CYS A 1 185 ? -23.619 9.412 -24.528 1.00 52.12 185 CYS A O 1
ATOM 1449 N N . ASP A 1 186 ? -22.383 8.181 -25.968 1.00 55.22 186 ASP A N 1
ATOM 1450 C CA . ASP A 1 186 ? -23.156 6.959 -25.816 1.00 55.22 186 ASP A CA 1
ATOM 1451 C C . ASP A 1 186 ? -23.106 6.514 -24.345 1.00 55.22 186 ASP A C 1
ATOM 1453 O O . ASP A 1 186 ? -22.073 6.092 -23.815 1.00 55.22 186 ASP A O 1
ATOM 1457 N N . SER A 1 187 ? -24.243 6.690 -23.676 1.00 60.28 187 SER A N 1
ATOM 1458 C CA . SER A 1 187 ? -24.454 6.368 -22.266 1.00 60.28 187 SER A CA 1
ATOM 1459 C C . SER A 1 187 ? -25.001 4.954 -22.077 1.00 60.28 187 SER A C 1
ATOM 1461 O O . SER A 1 187 ? -25.294 4.555 -20.948 1.00 60.28 187 SER A O 1
ATOM 1463 N N . SER A 1 188 ? -25.112 4.177 -23.161 1.00 70.00 188 SER A N 1
ATOM 1464 C CA . SER A 1 188 ? -25.451 2.766 -23.084 1.00 70.00 188 SER A CA 1
ATOM 1465 C C . SER A 1 188 ? -24.410 1.994 -22.260 1.00 70.00 188 SER A C 1
ATOM 1467 O O . SER A 1 188 ? -23.234 2.367 -22.142 1.00 70.00 188 SER A O 1
ATOM 1469 N N . ALA A 1 189 ? -24.834 0.876 -21.667 1.00 54.91 189 ALA A N 1
ATOM 1470 C CA . ALA A 1 189 ? -23.926 -0.020 -20.952 1.00 54.91 189 ALA A CA 1
ATOM 1471 C C . ALA A 1 189 ? -22.763 -0.479 -21.855 1.00 54.91 189 ALA A C 1
ATOM 1473 O O . ALA A 1 189 ? -21.627 -0.607 -21.400 1.00 54.91 189 ALA A O 1
ATOM 1474 N N . GLU A 1 190 ? -23.036 -0.647 -23.145 1.00 61.22 190 GLU A N 1
ATOM 1475 C CA . GLU A 1 190 ? -22.063 -1.038 -24.158 1.00 61.22 190 GLU A CA 1
ATOM 1476 C C . GLU A 1 190 ? -21.068 0.093 -24.469 1.00 61.22 190 GLU A C 1
ATOM 1478 O O . GLU A 1 190 ? -19.855 -0.130 -24.432 1.00 61.22 190 GLU A O 1
ATOM 1483 N N . GLY A 1 191 ? -21.546 1.331 -24.626 1.00 61.19 191 GLY A N 1
ATOM 1484 C CA . GLY A 1 191 ? -20.712 2.521 -24.815 1.00 61.19 191 GLY A CA 1
ATOM 1485 C C . GLY A 1 191 ? -19.790 2.803 -23.626 1.00 61.19 191 GLY A C 1
ATOM 1486 O O . GLY A 1 191 ? -18.600 3.093 -23.791 1.00 61.19 191 GLY A O 1
ATOM 1487 N N . THR A 1 192 ? -20.281 2.627 -22.396 1.00 59.03 192 THR A N 1
ATOM 1488 C CA . THR A 1 192 ? -19.447 2.773 -21.188 1.00 59.03 192 THR A CA 1
ATOM 1489 C C . THR A 1 192 ? -18.369 1.687 -21.073 1.00 59.03 192 THR A C 1
ATOM 1491 O O . THR A 1 192 ? -17.234 1.989 -20.683 1.00 59.03 192 THR A O 1
ATOM 1494 N N . LEU A 1 193 ? -18.677 0.441 -21.454 1.00 57.88 193 LEU A N 1
ATOM 1495 C CA . LEU A 1 193 ? -17.712 -0.661 -21.542 1.00 57.88 193 LEU A CA 1
ATOM 1496 C C . LEU A 1 193 ? -16.649 -0.394 -22.614 1.00 57.88 193 LEU A C 1
ATOM 1498 O O . LEU A 1 193 ? -15.456 -0.538 -22.332 1.00 57.88 193 LEU A O 1
ATOM 1502 N N . ALA A 1 194 ? -17.058 0.058 -23.801 1.00 60.62 194 ALA A N 1
ATOM 1503 C CA . ALA A 1 194 ? -16.168 0.382 -24.913 1.00 60.62 194 ALA A CA 1
ATOM 1504 C C . ALA A 1 194 ? -15.224 1.549 -24.580 1.00 60.62 194 ALA A C 1
ATOM 1506 O O . ALA A 1 194 ? -14.013 1.465 -24.808 1.00 60.62 194 ALA A O 1
ATOM 1507 N N . ASN A 1 195 ? -15.738 2.608 -23.949 1.00 65.56 195 ASN A N 1
ATOM 1508 C CA . ASN A 1 195 ? -14.932 3.739 -23.486 1.00 65.56 195 ASN A CA 1
ATOM 1509 C C . ASN A 1 195 ? -13.896 3.310 -22.439 1.00 65.56 195 ASN A C 1
ATOM 1511 O O . ASN A 1 195 ? -12.731 3.717 -22.499 1.00 65.56 195 ASN A O 1
ATOM 1515 N N . ARG A 1 196 ? -14.280 2.425 -21.511 1.00 62.06 196 ARG A N 1
ATOM 1516 C CA . ARG A 1 196 ? -13.364 1.887 -20.496 1.00 62.06 196 ARG A CA 1
ATOM 1517 C C . ARG A 1 196 ? -12.302 0.968 -21.108 1.00 62.06 196 ARG A C 1
ATOM 1519 O O . ARG A 1 196 ? -11.132 1.059 -20.736 1.00 62.06 196 ARG A O 1
ATOM 1526 N N . ALA A 1 197 ? -12.680 0.127 -22.070 1.00 62.69 197 ALA A N 1
ATOM 1527 C CA . ALA A 1 197 ? -11.751 -0.722 -22.813 1.00 62.69 197 ALA A CA 1
ATOM 1528 C C . ALA A 1 197 ? -10.739 0.115 -23.616 1.00 62.69 197 ALA A C 1
ATOM 1530 O O . ALA A 1 197 ? -9.539 -0.165 -23.588 1.00 62.69 197 ALA A O 1
ATOM 1531 N N . ASN A 1 198 ? -11.191 1.202 -24.249 1.00 66.00 198 ASN A N 1
ATOM 1532 C CA . ASN A 1 198 ? -10.318 2.142 -24.948 1.00 66.00 198 ASN A CA 1
ATOM 1533 C C . ASN A 1 198 ? -9.332 2.837 -24.001 1.00 66.00 198 ASN A C 1
ATOM 1535 O O . ASN A 1 198 ? -8.144 2.912 -24.314 1.00 66.00 198 ASN A O 1
ATOM 1539 N N . GLN A 1 199 ? -9.769 3.271 -22.815 1.00 68.81 199 GLN A N 1
ATOM 1540 C CA . GLN A 1 199 ? -8.863 3.826 -21.801 1.00 68.81 199 GLN A CA 1
ATOM 1541 C C . GLN A 1 199 ? -7.821 2.802 -21.320 1.00 68.81 199 GLN A C 1
ATOM 1543 O O . GLN A 1 199 ? -6.647 3.146 -21.173 1.00 68.81 199 GLN A O 1
ATOM 1548 N N . ALA A 1 200 ? -8.209 1.539 -21.116 1.00 56.91 200 ALA A N 1
ATOM 1549 C CA . ALA A 1 200 ? -7.279 0.470 -20.749 1.00 56.91 200 ALA A CA 1
ATOM 1550 C C . ALA A 1 200 ? -6.255 0.193 -21.865 1.00 56.91 200 ALA A C 1
ATOM 1552 O O . ALA A 1 200 ? -5.057 0.079 -21.596 1.00 56.91 200 ALA A O 1
ATOM 1553 N N . ARG A 1 201 ? -6.700 0.182 -23.129 1.00 66.06 201 ARG A N 1
ATOM 1554 C CA . ARG A 1 201 ? -5.832 0.043 -24.307 1.00 66.06 201 ARG A CA 1
ATOM 1555 C C . ARG A 1 201 ? -4.842 1.201 -24.430 1.00 66.06 201 ARG A C 1
ATOM 1557 O O . ARG A 1 201 ? -3.672 0.953 -24.697 1.00 66.06 201 ARG A O 1
ATOM 1564 N N . LEU A 1 202 ? -5.277 2.440 -24.196 1.00 63.72 202 LEU A N 1
ATOM 1565 C CA . LEU A 1 202 ? -4.405 3.621 -24.211 1.00 63.72 202 LEU A CA 1
ATOM 1566 C C . LEU A 1 202 ? -3.362 3.585 -23.088 1.00 63.72 202 LEU A C 1
ATOM 1568 O O . LEU A 1 202 ? -2.219 3.966 -23.313 1.00 63.72 202 LEU A O 1
ATOM 1572 N N . ARG A 1 203 ? -3.706 3.065 -21.904 1.00 63.62 203 ARG A N 1
ATOM 1573 C CA . ARG A 1 203 ? -2.738 2.851 -20.813 1.00 63.62 203 ARG A CA 1
ATOM 1574 C C . ARG A 1 203 ? -1.736 1.753 -21.141 1.00 63.62 203 ARG A C 1
ATOM 1576 O O . ARG A 1 203 ? -0.545 1.958 -20.941 1.00 63.62 203 ARG A O 1
ATOM 1583 N N . LYS A 1 204 ? -2.203 0.618 -21.675 1.00 67.69 204 LYS A N 1
ATOM 1584 C CA . LYS A 1 204 ? -1.336 -0.457 -22.180 1.00 67.69 204 LYS A CA 1
ATOM 1585 C C . LYS A 1 204 ? -0.381 0.091 -23.238 1.00 67.69 204 LYS A C 1
ATOM 1587 O O . LYS A 1 204 ? 0.814 -0.155 -23.152 1.00 67.69 204 LYS A O 1
ATOM 1592 N N . ALA A 1 205 ? -0.898 0.872 -24.187 1.00 61.34 205 ALA A N 1
ATOM 1593 C CA . ALA A 1 205 ? -0.088 1.552 -25.183 1.00 61.34 205 ALA A CA 1
ATOM 1594 C C . ALA A 1 205 ? 0.924 2.477 -24.510 1.00 61.34 205 ALA A C 1
ATOM 1596 O O . ALA A 1 205 ? 2.094 2.285 -24.745 1.00 61.34 205 ALA A O 1
ATOM 1597 N N . HIS A 1 206 ? 0.537 3.367 -23.596 1.00 63.06 206 HIS A N 1
ATOM 1598 C CA . HIS A 1 206 ? 1.470 4.263 -22.903 1.00 63.06 206 HIS A CA 1
ATOM 1599 C C . HIS A 1 206 ? 2.572 3.529 -22.112 1.00 63.06 206 HIS A C 1
ATOM 1601 O O . HIS A 1 206 ? 3.720 3.959 -22.107 1.00 63.06 206 HIS A O 1
ATOM 1607 N N . ILE A 1 207 ? 2.242 2.413 -21.454 1.00 62.09 207 ILE A N 1
ATOM 1608 C CA . ILE A 1 207 ? 3.202 1.597 -20.687 1.00 62.09 207 ILE A CA 1
ATOM 1609 C C . ILE A 1 207 ? 4.155 0.824 -21.611 1.00 62.09 207 ILE A C 1
ATOM 1611 O O . ILE A 1 207 ? 5.298 0.585 -21.241 1.00 62.09 207 ILE A O 1
ATOM 1615 N N . LEU A 1 208 ? 3.693 0.426 -22.800 1.00 61.84 208 LEU A N 1
ATOM 1616 C CA . LEU A 1 208 ? 4.494 -0.303 -23.789 1.00 61.84 208 LEU A CA 1
ATOM 1617 C C . LEU A 1 208 ? 5.172 0.618 -24.823 1.00 61.84 208 LEU A C 1
ATOM 1619 O O . LEU A 1 208 ? 6.129 0.207 -25.468 1.00 61.84 208 LEU A O 1
ATOM 1623 N N . SER A 1 209 ? 4.672 1.843 -25.005 1.00 51.78 209 SER A N 1
ATOM 1624 C CA . SER A 1 209 ? 5.110 2.840 -25.991 1.00 51.78 209 SER A CA 1
ATOM 1625 C C . SER A 1 209 ? 6.019 3.901 -25.396 1.00 51.78 209 SER A C 1
ATOM 1627 O O . SER A 1 209 ? 6.435 4.797 -26.133 1.00 51.78 209 SER A O 1
ATOM 1629 N N . SER A 1 210 ? 6.315 3.852 -24.093 1.00 46.25 210 SER A N 1
ATOM 1630 C CA . SER A 1 210 ? 7.515 4.499 -23.572 1.00 46.25 210 SER A CA 1
ATOM 1631 C C . SER A 1 210 ? 8.688 3.893 -24.338 1.00 46.25 210 SER A C 1
ATOM 1633 O O . SER A 1 210 ? 9.110 2.770 -24.060 1.00 46.25 210 SER A O 1
ATOM 1635 N N . LYS A 1 211 ? 9.099 4.585 -25.408 1.00 42.91 211 LYS A N 1
ATOM 1636 C CA . LYS A 1 211 ? 10.154 4.150 -26.318 1.00 42.91 211 LYS A CA 1
ATOM 1637 C C . LYS A 1 211 ? 11.378 3.787 -25.474 1.00 42.91 211 LYS A C 1
ATOM 1639 O O . LYS A 1 211 ? 11.728 4.590 -24.610 1.00 42.91 211 LYS A O 1
ATOM 1644 N N . PRO A 1 212 ? 12.052 2.652 -25.724 1.00 40.34 212 PRO A N 1
ATOM 1645 C CA . PRO A 1 212 ? 13.422 2.527 -25.269 1.00 40.34 212 PRO A CA 1
ATOM 1646 C C . PRO A 1 212 ? 14.186 3.655 -25.966 1.00 40.34 212 PRO A C 1
ATOM 1648 O O . PRO A 1 212 ? 14.297 3.664 -27.194 1.00 40.34 212 PRO A O 1
ATOM 1651 N N . LEU A 1 213 ? 14.597 4.659 -25.193 1.00 36.22 213 LEU A N 1
ATOM 1652 C CA . LEU A 1 213 ? 15.564 5.646 -25.644 1.00 36.22 213 LEU A CA 1
ATOM 1653 C C . LEU A 1 213 ? 16.871 4.873 -25.833 1.00 36.22 213 LEU A C 1
ATOM 1655 O O . LEU A 1 213 ? 17.567 4.568 -24.865 1.00 36.22 213 LEU A O 1
ATOM 1659 N N . TRP A 1 214 ? 17.123 4.444 -27.067 1.00 49.31 214 TRP A N 1
ATOM 1660 C CA . TRP A 1 214 ? 18.494 4.399 -27.551 1.00 49.31 214 TRP A CA 1
ATOM 1661 C C . TRP A 1 214 ? 19.016 5.832 -27.664 1.00 49.31 214 TRP A C 1
ATOM 1663 O O . TRP A 1 214 ? 18.198 6.739 -27.949 1.00 49.31 214 TRP A O 1
#

InterPro domains:
  IPR007965 Gcn5-related N-acetyltransferase (GNAT) domain, ATAT-type [PF05301] (25-105)
  IPR007965 Gcn5-related N-acetyltransferase (GNAT) domain, ATAT-type [PS51730] (1-108)
  IPR038746 Alpha-tubulin N-acetyltransferase [PTHR12327] (1-104)

Secondary structure (DSSP, 8-state):
-EEEB--HHHH-SSEEEE-HHHHHHH--HHHHHHHHHHHHHHHHHTT-SS-S--HHHHHHTTEEEEEEEEEETTTTEEEEEEEEEEE---EEEE-TT--EEEE-HHHHHHHHH---S-EE-SSS-EE-GGGTTTT-STTTPPPTT-SPPPP------S----TTSTTS--PPP------S-------SHHHHHHHHHHHHHHHHHHHHHS----

Solvent-accessible surface area (backbone atoms only — not comparable to full-atom values): 13389 Å² total; per-residue (Å²): 90,79,42,92,42,79,49,53,91,81,55,56,59,49,70,30,83,36,38,34,65,54,56,66,66,62,79,45,68,67,59,48,51,49,54,32,49,54,23,43,51,53,16,54,76,70,72,42,97,60,52,91,50,36,62,69,55,34,52,76,34,90,31,37,36,37,40,35,38,48,76,41,83,89,75,52,30,20,33,44,77,46,74,47,81,45,64,87,61,87,40,78,45,70,50,100,82,68,51,77,43,84,44,50,63,64,60,52,38,30,72,78,69,66,52,54,77,70,44,77,39,74,60,101,51,76,46,44,63,76,63,53,71,64,30,67,53,95,76,80,44,71,48,90,86,70,60,75,80,79,72,89,73,87,78,90,82,80,92,81,85,76,86,79,55,86,80,52,77,75,75,76,75,80,78,78,78,85,64,98,60,88,70,87,68,62,79,46,76,63,41,51,50,51,54,37,46,51,52,36,51,52,49,53,44,55,72,70,59,60,66,83,83,122

Radius of gyration: 22.65 Å; Cα contacts (8 Å, |Δi|>4): 210; chains: 1; bounding box: 72×49×52 Å